Protein AF-0000000077073867 (afdb_homodimer)

InterPro domains:
  IPR015915 Kelch-type beta-propeller [G3DSA:2.120.10.80] (3-186)
  IPR015915 Kelch-type beta-propeller [SSF117281] (46-181)

Solvent-accessible surface area (backbone atoms only — not comparable to full-atom values): 19184 Å² total; per-residue (Å²): 76,42,21,18,26,27,35,35,42,63,31,63,58,96,90,38,51,29,39,42,36,38,32,6,25,28,53,74,58,74,57,82,59,86,94,43,52,77,43,70,42,97,89,55,41,25,30,18,39,42,58,38,33,35,32,67,82,79,68,42,77,46,71,52,47,79,42,68,66,62,73,56,24,24,27,40,39,48,54,41,66,74,51,65,40,33,33,40,36,42,39,4,38,36,36,49,97,82,60,49,74,42,51,30,57,54,39,35,42,34,41,43,60,98,55,37,39,35,33,41,68,59,76,80,59,87,92,56,76,64,63,76,72,34,21,26,37,46,24,54,38,65,46,69,45,96,84,72,44,51,28,41,37,39,37,35,2,25,34,90,84,66,45,46,29,34,45,26,38,37,31,34,66,84,76,71,46,52,43,80,73,47,64,45,56,53,119,79,43,24,17,27,27,35,37,41,63,30,63,55,97,89,38,50,30,38,42,35,37,32,6,25,26,53,74,59,74,57,82,59,85,92,42,52,77,43,68,43,96,90,54,42,24,30,18,39,42,59,38,34,34,33,66,81,79,68,43,75,44,71,52,47,78,42,68,65,63,73,56,23,24,28,38,39,48,57,42,65,75,51,65,41,34,33,40,35,41,38,4,38,36,36,49,96,83,62,48,72,41,50,28,57,54,38,34,42,34,44,44,60,96,55,36,40,36,32,40,70,59,78,80,58,87,91,56,78,64,60,74,72,33,20,26,37,47,25,53,40,65,45,69,46,97,84,72,46,50,28,43,38,38,36,34,2,25,35,88,82,65,44,47,29,34,46,26,38,36,31,35,68,83,77,70,46,52,44,78,75,47,65,43,53,53,116

Structure (mmCIF, N/CA/C/O backbone):
data_AF-0000000077073867-model_v1
#
loop_
_entity.id
_entity.type
_entity.pdbx_description
1 polymer 'Uncharacterized protein'
#
loop_
_atom_site.group_PDB
_atom_site.id
_atom_site.type_symbol
_atom_site.label_atom_id
_atom_site.label_alt_id
_atom_site.label_comp_id
_atom_site.label_asym_id
_atom_site.label_entity_id
_atom_site.label_seq_id
_atom_site.pdbx_PDB_ins_code
_atom_site.Cartn_x
_atom_site.Cartn_y
_atom_site.Cartn_z
_atom_site.occupancy
_atom_site.B_iso_or_equiv
_atom_site.auth_seq_id
_atom_site.auth_comp_id
_atom_site.auth_asym_id
_atom_site.auth_atom_id
_atom_site.pdbx_PDB_model_num
ATOM 1 N N . MET A 1 1 ? 4.633 14.477 11.258 1 56.94 1 MET A N 1
ATOM 2 C CA . MET A 1 1 ? 4.867 13.375 12.188 1 56.94 1 MET A CA 1
ATOM 3 C C . MET A 1 1 ? 5.418 12.156 11.461 1 56.94 1 MET A C 1
ATOM 5 O O . MET A 1 1 ? 5.133 11.953 10.273 1 56.94 1 MET A O 1
ATOM 9 N N . MET A 1 2 ? 6.191 11.32 12.234 1 60.5 2 MET A N 1
ATOM 10 C CA . MET A 1 2 ? 6.719 10.016 11.844 1 60.5 2 MET A CA 1
ATOM 11 C C . MET A 1 2 ? 5.59 9.008 11.656 1 60.5 2 MET A C 1
ATOM 13 O O . MET A 1 2 ? 4.688 8.914 12.492 1 60.5 2 MET A O 1
ATOM 17 N N . ARG A 1 3 ? 5.672 8.398 10.602 1 83.56 3 ARG A N 1
ATOM 18 C CA . ARG A 1 3 ? 4.469 7.586 10.438 1 83.56 3 ARG A CA 1
ATOM 19 C C . ARG A 1 3 ? 4.809 6.219 9.859 1 83.56 3 ARG A C 1
ATOM 21 O O . ARG A 1 3 ? 5.613 6.113 8.938 1 83.56 3 ARG A O 1
ATOM 28 N N . GLY A 1 4 ? 4.379 5.25 10.562 1 92.88 4 GLY A N 1
ATOM 29 C CA . GLY A 1 4 ? 4.242 3.904 10.031 1 92.88 4 GLY A CA 1
ATOM 30 C C . GLY A 1 4 ? 2.805 3.535 9.703 1 92.88 4 GLY A C 1
ATOM 31 O O . GLY A 1 4 ? 1.874 4.016 10.352 1 92.88 4 GLY A O 1
ATOM 32 N N . ALA A 1 5 ? 2.664 2.805 8.625 1 96.19 5 ALA A N 1
ATOM 33 C CA . ALA A 1 5 ? 1.383 2.213 8.25 1 96.19 5 ALA A CA 1
ATOM 34 C C . ALA A 1 5 ? 0.355 3.293 7.922 1 96.19 5 ALA A C 1
ATOM 36 O O . ALA A 1 5 ? -0.837 3.127 8.188 1 96.19 5 ALA A O 1
ATOM 37 N N . GLY A 1 6 ? 0.769 4.484 7.527 1 96.12 6 GLY A N 1
ATOM 38 C CA . GLY A 1 6 ? -0.091 5.504 6.945 1 96.12 6 GLY A CA 1
ATOM 39 C C . GLY A 1 6 ? -0.21 5.398 5.438 1 96.12 6 GLY A C 1
ATOM 40 O O . GLY A 1 6 ? 0.088 4.352 4.859 1 96.12 6 GLY A O 1
ATOM 41 N N . GLY A 1 7 ? -0.776 6.402 4.816 1 96.25 7 GLY A N 1
ATO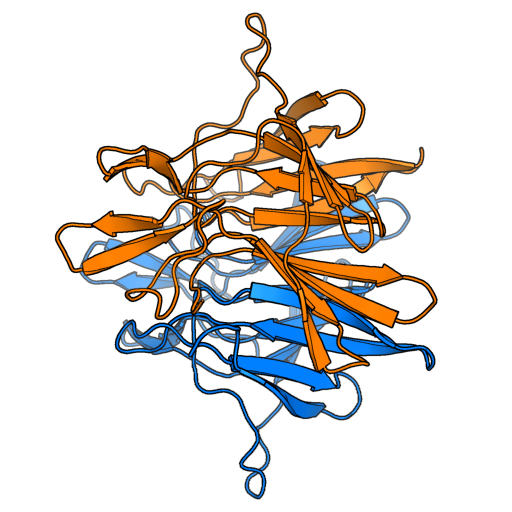M 42 C CA . GLY A 1 7 ? -0.928 6.418 3.371 1 96.25 7 GLY A CA 1
ATOM 43 C C . GLY A 1 7 ? -0.237 7.598 2.711 1 96.25 7 GLY A C 1
ATOM 44 O O . GLY A 1 7 ? 0.021 8.617 3.357 1 96.25 7 GLY A O 1
ATOM 45 N N . MET A 1 8 ? 0.046 7.387 1.482 1 96.44 8 MET A N 1
ATOM 46 C CA . MET A 1 8 ? 0.621 8.461 0.68 1 96.44 8 MET A CA 1
ATOM 47 C C . MET A 1 8 ? 0.182 8.352 -0.776 1 96.44 8 MET A C 1
ATOM 49 O O . MET A 1 8 ? 0.164 7.254 -1.341 1 96.44 8 MET A O 1
ATOM 53 N N . ILE A 1 9 ? -0.193 9.438 -1.331 1 96.81 9 ILE A N 1
ATOM 54 C CA . ILE A 1 9 ? -0.412 9.508 -2.771 1 96.81 9 ILE A CA 1
ATOM 55 C C . ILE A 1 9 ? 0.247 10.773 -3.326 1 96.81 9 ILE A C 1
ATOM 57 O O . ILE A 1 9 ? 0.448 11.75 -2.6 1 96.81 9 ILE A O 1
ATOM 61 N N . SER A 1 10 ? 0.596 10.695 -4.535 1 95.62 10 SER A N 1
ATOM 62 C CA . SER A 1 10 ? 1.151 11.859 -5.223 1 95.62 10 SER A CA 1
ATOM 63 C C . SER A 1 10 ? 0.104 12.531 -6.105 1 95.62 10 SER A C 1
ATOM 65 O O . SER A 1 10 ? -0.666 11.852 -6.789 1 95.62 10 SER A O 1
ATOM 67 N N . ILE A 1 11 ? 0.079 13.812 -6.055 1 94.12 11 ILE A N 1
ATOM 68 C CA . ILE A 1 11 ? -0.763 14.609 -6.938 1 94.12 11 ILE A CA 1
ATOM 69 C C . ILE A 1 11 ? 0.095 15.625 -7.691 1 94.12 11 ILE A C 1
ATOM 71 O O . ILE A 1 11 ? 1.103 16.109 -7.164 1 94.12 11 ILE A O 1
ATOM 75 N N . GLU A 1 12 ? -0.322 15.875 -8.875 1 94.06 12 GLU A N 1
ATOM 76 C CA . GLU A 1 12 ? 0.404 16.859 -9.68 1 94.06 12 GLU A CA 1
ATOM 77 C C . GLU A 1 12 ? -0.443 18.094 -9.938 1 94.06 12 GLU A C 1
ATOM 79 O O . GLU A 1 12 ? -1.593 18 -10.367 1 94.06 12 GLU A O 1
ATOM 84 N N . HIS A 1 13 ? 0.094 19.234 -9.586 1 91.06 13 HIS A N 1
ATOM 85 C CA . HIS A 1 13 ? -0.52 20.531 -9.844 1 91.06 13 HIS A CA 1
ATOM 86 C C . HIS A 1 13 ? 0.451 21.469 -10.555 1 91.06 13 HIS A C 1
ATOM 88 O O . HIS A 1 13 ? 1.525 21.766 -10.023 1 91.06 13 HIS A O 1
ATOM 94 N N . ASP A 1 14 ? 0.056 22 -11.766 1 89.31 14 ASP A N 1
ATOM 95 C CA . ASP A 1 14 ? 0.86 22.906 -12.57 1 89.31 14 ASP A CA 1
ATOM 96 C C . ASP A 1 14 ? 2.273 22.359 -12.766 1 89.31 14 ASP A C 1
ATOM 98 O O . ASP A 1 14 ? 3.254 23.094 -12.578 1 89.31 14 ASP A O 1
ATOM 102 N N . GLY A 1 15 ? 2.348 21.094 -12.961 1 89.75 15 GLY A N 1
ATOM 103 C CA . GLY A 1 15 ? 3.611 20.453 -13.297 1 89.75 15 GLY A CA 1
ATOM 104 C C . GLY A 1 15 ? 4.461 20.125 -12.078 1 89.75 15 GLY A C 1
ATOM 105 O O . GLY A 1 15 ? 5.598 19.672 -12.211 1 89.75 15 GLY A O 1
ATOM 106 N N . VAL A 1 16 ? 3.893 20.422 -10.914 1 93.44 16 VAL A N 1
ATOM 107 C CA . VAL A 1 16 ? 4.637 20.188 -9.68 1 93.44 16 VAL A CA 1
ATOM 108 C C . VAL A 1 16 ? 3.99 19.031 -8.906 1 93.44 16 VAL A C 1
ATOM 110 O O . VAL A 1 16 ? 2.771 19.016 -8.719 1 93.44 16 VAL A O 1
ATOM 113 N N . HIS A 1 17 ? 4.816 18.094 -8.445 1 94.12 17 HIS A N 1
ATOM 114 C CA . HIS A 1 17 ? 4.301 16.969 -7.68 1 94.12 17 HIS A CA 1
ATOM 115 C C . HIS A 1 17 ? 4.223 17.312 -6.195 1 94.12 17 HIS A C 1
ATOM 117 O O . HIS A 1 17 ? 5.129 17.938 -5.645 1 94.12 17 HIS A O 1
ATOM 123 N N . HIS A 1 18 ? 3.121 16.953 -5.656 1 95 18 HIS A N 1
ATOM 124 C CA . HIS A 1 18 ? 2.883 17.062 -4.223 1 95 18 HIS A CA 1
ATOM 125 C C . HIS A 1 18 ? 2.553 15.695 -3.621 1 95 18 HIS A C 1
ATOM 127 O O . HIS A 1 18 ? 1.843 14.898 -4.238 1 95 18 HIS A O 1
ATOM 133 N N . LEU A 1 19 ? 3.086 15.469 -2.432 1 95.12 19 LEU A N 1
ATOM 134 C CA . LEU A 1 19 ? 2.781 14.234 -1.71 1 95.12 19 LEU A CA 1
ATOM 135 C C . LEU A 1 19 ? 1.782 14.5 -0.588 1 95.12 19 LEU A C 1
ATOM 137 O O . LEU A 1 19 ? 2.043 15.312 0.304 1 95.12 19 LEU A O 1
ATOM 141 N N . LEU A 1 20 ? 0.643 13.891 -0.708 1 96.06 20 LEU A N 1
ATOM 142 C CA . LEU A 1 20 ? -0.317 13.906 0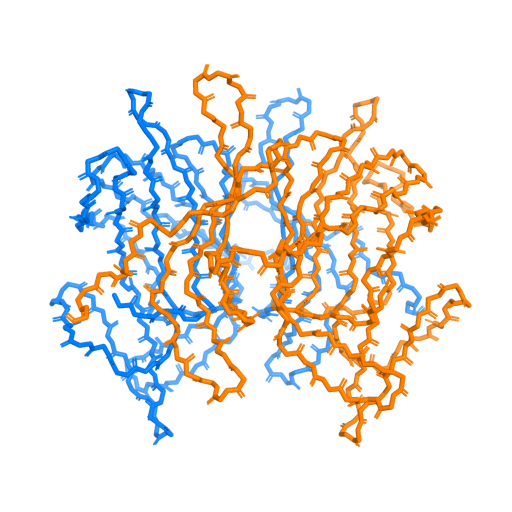.391 1 96.06 20 LEU A CA 1
ATOM 143 C C . LEU A 1 20 ? -0.113 12.703 1.305 1 96.06 20 LEU A C 1
ATOM 145 O O . LEU A 1 20 ? -0.215 11.555 0.86 1 96.06 20 LEU A O 1
ATOM 149 N N . MET A 1 21 ? 0.161 12.953 2.555 1 95.38 21 MET A N 1
ATOM 150 C CA . MET A 1 21 ? 0.354 11.906 3.557 1 95.38 21 MET A CA 1
ATOM 151 C C . MET A 1 21 ? -0.761 11.938 4.598 1 95.38 21 MET A C 1
ATOM 153 O O . MET A 1 21 ? -1.18 13.016 5.031 1 95.38 21 MET A O 1
ATOM 157 N N . ILE A 1 22 ? -1.244 10.75 4.949 1 96.44 22 ILE A N 1
ATOM 158 C CA . ILE A 1 22 ? -2.414 10.68 5.816 1 96.44 22 ILE A CA 1
ATOM 159 C C . ILE A 1 22 ? -2.205 9.602 6.879 1 96.44 22 ILE A C 1
ATOM 161 O O . ILE A 1 22 ? -1.811 8.477 6.559 1 96.44 22 ILE A O 1
ATOM 165 N N . GLY A 1 23 ? -2.506 9.938 8.102 1 95.75 23 GLY A N 1
ATOM 166 C CA . GLY A 1 23 ? -2.654 8.977 9.18 1 95.75 23 GLY A CA 1
ATOM 167 C C . GLY A 1 23 ? -1.376 8.219 9.484 1 95.75 23 GLY A C 1
ATOM 168 O O . GLY A 1 23 ? -0.286 8.648 9.102 1 95.75 23 GLY A O 1
ATOM 169 N N . GLY A 1 24 ? -1.566 7.16 10.164 1 95.69 24 GLY A N 1
ATOM 170 C CA . GLY A 1 24 ? -0.46 6.289 10.531 1 95.69 24 GLY A CA 1
ATOM 171 C C . GLY A 1 24 ? -0.28 6.148 12.031 1 95.69 24 GLY A C 1
ATOM 172 O O . GLY A 1 24 ? -1.097 6.645 12.805 1 95.69 24 GLY A O 1
ATOM 173 N N . ARG A 1 25 ? 0.718 5.398 12.297 1 93.38 25 ARG A N 1
ATOM 174 C CA . ARG A 1 25 ? 1.043 5.113 13.695 1 93.38 25 ARG A CA 1
ATOM 175 C C . ARG A 1 25 ? 2.543 5.238 13.945 1 93.38 25 ARG A C 1
ATOM 177 O O . ARG A 1 25 ? 3.332 5.273 13 1 93.38 25 ARG A O 1
ATOM 184 N N . GLY A 1 26 ? 2.807 5.301 15.242 1 89.25 26 GLY A N 1
ATOM 185 C CA . GLY A 1 26 ? 4.215 5.34 15.602 1 89.25 26 GLY A CA 1
ATOM 186 C C . GLY A 1 26 ? 4.469 5.973 16.953 1 89.25 26 GLY A C 1
ATOM 187 O O . GLY A 1 26 ? 3.666 5.816 17.875 1 89.25 26 GLY A O 1
ATOM 188 N N . SER A 1 27 ? 5.613 6.594 17.031 1 85.69 27 SER A N 1
ATOM 189 C CA . SER A 1 27 ? 6.016 7.199 18.297 1 85.69 27 SER A CA 1
ATOM 190 C C . SER A 1 27 ? 5.277 8.508 18.531 1 85.69 27 SER A C 1
ATOM 192 O O . SER A 1 27 ? 4.566 9 17.656 1 85.69 27 SER A O 1
ATOM 194 N N . LYS A 1 28 ? 5.453 9.008 19.703 1 85.19 28 LYS A N 1
ATOM 195 C CA . LYS A 1 28 ? 4.844 10.281 20.062 1 85.19 28 LYS A CA 1
ATOM 196 C C . LYS A 1 28 ? 5.234 11.383 19.078 1 85.19 28 LYS A C 1
ATOM 198 O O . LYS A 1 28 ? 6.418 11.578 18.797 1 85.19 28 LYS A O 1
ATOM 203 N N . PRO A 1 29 ? 4.191 12.039 18.594 1 84.12 29 PRO A N 1
ATOM 204 C CA . PRO A 1 29 ? 4.531 13.148 17.688 1 84.12 29 PRO A CA 1
ATOM 205 C C . PRO A 1 29 ? 5.223 14.305 18.422 1 84.12 29 PRO A C 1
ATOM 207 O O . PRO A 1 29 ? 4.848 14.648 19.547 1 84.12 29 PRO A O 1
ATOM 210 N N . ALA A 1 30 ? 6.207 14.836 17.75 1 79.62 30 ALA A N 1
ATOM 211 C CA . ALA A 1 30 ? 6.898 15.984 18.328 1 79.62 30 ALA A CA 1
ATOM 212 C C . ALA A 1 30 ? 5.965 17.188 18.438 1 79.62 30 ALA A C 1
ATOM 214 O O . ALA A 1 30 ? 6.074 17.984 19.375 1 79.62 30 ALA A O 1
ATOM 215 N N . VAL A 1 31 ? 5.133 17.359 17.5 1 83.94 31 VAL A N 1
ATOM 216 C CA . VAL A 1 31 ? 4.152 18.453 17.453 1 83.94 31 VAL A CA 1
ATOM 217 C C . VAL A 1 31 ? 2.76 17.875 17.203 1 83.94 31 VAL A C 1
ATOM 219 O O . VAL A 1 31 ? 2.592 16.984 16.375 1 83.94 31 VAL A O 1
ATOM 222 N N . GLN A 1 32 ? 1.852 18.312 17.969 1 88.62 32 GLN A N 1
ATOM 223 C CA . GLN A 1 32 ? 0.451 17.953 17.766 1 88.62 32 GLN A CA 1
ATOM 224 C C . GLN A 1 32 ? -0.355 19.156 17.266 1 88.62 32 GLN A C 1
ATOM 226 O O . GLN A 1 32 ? -0.494 20.141 17.969 1 88.62 32 GLN A O 1
ATOM 231 N N . LEU A 1 33 ? -0.823 19.031 16.078 1 88.31 33 LEU A N 1
ATOM 232 C CA . LEU A 1 33 ? -1.612 20.109 15.508 1 88.31 33 LEU A CA 1
ATOM 233 C C . LEU A 1 33 ? -3.055 20.062 15.992 1 88.31 33 LEU A C 1
ATOM 235 O O . LEU A 1 33 ? -3.633 18.969 16.109 1 88.31 33 LEU A O 1
ATOM 239 N N . PRO A 1 34 ? -3.652 21.125 16.25 1 87.94 34 PRO A N 1
ATOM 240 C CA . PRO A 1 34 ? -4.949 21.172 16.938 1 87.94 34 PRO A CA 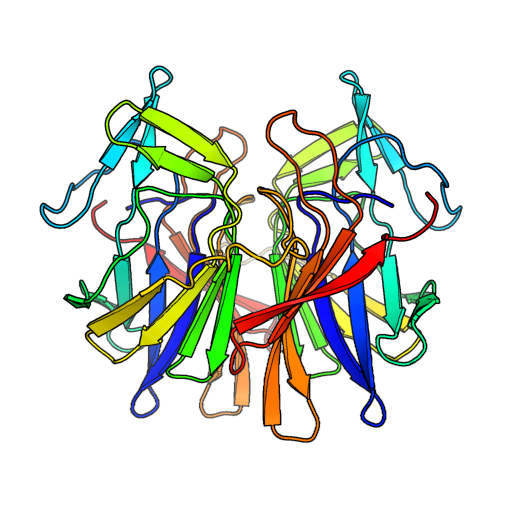1
ATOM 241 C C . PRO A 1 34 ? -6.082 20.609 16.062 1 87.94 34 PRO A C 1
ATOM 243 O O . PRO A 1 34 ? -7.082 20.109 16.594 1 87.94 34 PRO A O 1
ATOM 246 N N . HIS A 1 35 ? -5.98 20.641 14.844 1 88.62 35 HIS A N 1
ATOM 247 C CA . HIS A 1 35 ? -7.098 20.234 14 1 88.62 35 HIS A CA 1
ATOM 248 C C . HIS A 1 35 ? -7.062 18.734 13.727 1 88.62 35 HIS A C 1
ATOM 250 O O . HIS A 1 35 ? -7.969 18.188 13.094 1 88.62 35 HIS A O 1
ATOM 256 N N . TYR A 1 36 ? -6.043 18.031 14.258 1 93.44 36 TYR A N 1
ATOM 257 C CA . TYR A 1 36 ? -5.93 16.594 14.102 1 93.44 36 TYR A CA 1
ATOM 258 C C . TYR A 1 36 ? -6.004 15.898 15.461 1 93.44 36 TYR A C 1
ATOM 260 O O . TYR A 1 36 ? -5.871 16.531 16.5 1 93.44 36 TYR A O 1
ATOM 268 N N . LYS A 1 37 ? -6.301 14.672 15.383 1 95.12 37 LYS A N 1
ATOM 269 C CA . LYS A 1 37 ? -6.352 13.875 16.609 1 95.12 37 LYS A CA 1
ATOM 270 C C . LYS A 1 37 ? -5.129 12.969 16.719 1 95.12 37 LYS A C 1
ATOM 272 O O . LYS A 1 37 ? -4.68 12.391 15.719 1 95.12 37 LYS A O 1
ATOM 277 N N . TYR A 1 38 ? -4.637 12.867 17.906 1 94.44 38 TYR A N 1
ATOM 278 C CA . TYR A 1 38 ? -3.535 11.984 18.281 1 94.44 38 TYR A CA 1
ATOM 279 C C . TYR A 1 38 ? -3.912 11.117 19.469 1 94.44 38 TYR A C 1
ATOM 281 O O . TYR A 1 38 ? -4.16 11.633 20.562 1 94.44 38 TYR A O 1
ATOM 289 N N . ILE A 1 39 ? -3.934 9.82 19.219 1 95.81 39 ILE A N 1
ATOM 290 C CA . ILE A 1 39 ? -4.34 8.906 20.281 1 95.81 39 ILE A CA 1
ATOM 291 C C . ILE A 1 39 ? -3.139 8.078 20.75 1 95.81 39 ILE A C 1
ATOM 293 O O . ILE A 1 39 ? -2.477 7.434 19.922 1 95.81 39 ILE A O 1
ATOM 297 N N . GLU A 1 40 ? -2.9 8.117 22.031 1 93.88 40 GLU A N 1
ATOM 298 C CA . GLU A 1 40 ? -1.833 7.316 22.625 1 93.88 40 GLU A CA 1
ATOM 299 C C . GLU A 1 40 ? -2.365 5.984 23.141 1 93.88 40 GLU A C 1
ATOM 301 O O . GLU A 1 40 ? -3.393 5.945 23.828 1 93.88 40 GLU A O 1
ATOM 306 N N . PHE A 1 41 ? -1.614 4.922 22.828 1 93.06 41 PHE A N 1
ATOM 307 C CA . PHE A 1 41 ? -1.957 3.607 23.359 1 93.06 41 PHE A CA 1
ATOM 308 C C . PHE A 1 41 ? -1.178 3.316 24.625 1 93.06 41 PHE A C 1
ATOM 310 O O . PHE A 1 41 ? -0.157 3.953 24.906 1 93.06 41 PHE A O 1
ATOM 317 N N . PRO A 1 42 ? -1.637 2.408 25.422 1 87 42 PRO A N 1
ATOM 318 C CA . PRO A 1 42 ? -0.965 2.102 26.688 1 87 42 PRO A CA 1
ATOM 319 C C . PRO A 1 42 ? 0.496 1.7 26.5 1 87 42 PRO A C 1
ATOM 321 O O . PRO A 1 42 ? 1.336 1.986 27.359 1 87 4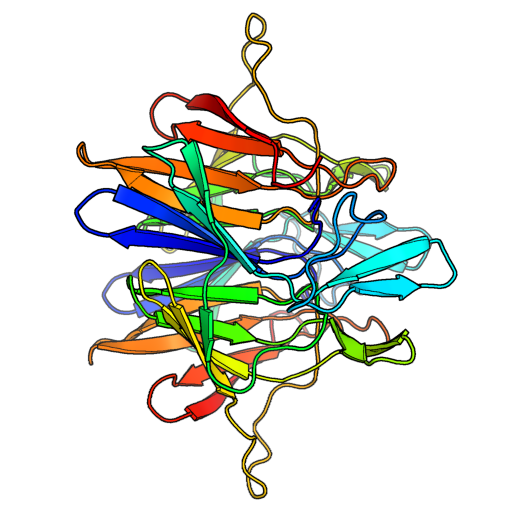2 PRO A O 1
ATOM 324 N N . HIS A 1 43 ? 0.892 1.091 25.422 1 82.5 43 HIS A N 1
ATOM 325 C CA . HIS A 1 43 ? 2.266 0.648 25.219 1 82.5 43 HIS A CA 1
ATOM 326 C C . HIS A 1 43 ? 3.111 1.749 24.594 1 82.5 43 HIS A C 1
ATOM 328 O O . HIS A 1 43 ? 4.281 1.531 24.266 1 82.5 43 HIS A O 1
ATOM 334 N N . GLY A 1 44 ? 2.506 2.951 24.406 1 84.44 44 GLY A N 1
ATOM 335 C CA . GLY A 1 44 ? 3.268 4.117 23.984 1 84.44 44 GLY A CA 1
ATOM 336 C C . GLY A 1 44 ? 3.166 4.398 22.5 1 84.44 44 GLY A C 1
ATOM 337 O O . GLY A 1 44 ? 3.693 5.402 22.016 1 84.44 44 GLY A O 1
ATOM 338 N N . ASP A 1 45 ? 2.51 3.562 21.844 1 87.81 45 ASP A N 1
ATOM 339 C CA . ASP A 1 45 ? 2.295 3.822 20.422 1 87.81 45 ASP A CA 1
ATOM 340 C C . ASP A 1 45 ? 1.198 4.863 20.219 1 87.81 45 ASP A C 1
ATOM 342 O O . ASP A 1 45 ? 0.329 5.039 21.062 1 87.81 45 ASP A O 1
ATOM 346 N N . TRP A 1 46 ? 1.299 5.57 19.156 1 92.31 46 TRP A N 1
ATOM 347 C CA . TRP A 1 46 ? 0.325 6.609 18.828 1 92.31 46 TRP A CA 1
ATOM 348 C C . TRP A 1 46 ? -0.302 6.367 17.469 1 92.31 46 TRP A C 1
ATOM 350 O O . TRP A 1 46 ? 0.291 5.699 16.609 1 92.31 46 TRP A O 1
ATOM 360 N N . ARG A 1 47 ? -1.462 6.879 17.25 1 95.44 47 ARG A N 1
ATOM 361 C CA . ARG A 1 47 ? -2.15 6.895 15.969 1 95.44 47 ARG A CA 1
ATOM 362 C C . ARG A 1 47 ? -2.781 8.258 15.703 1 95.44 47 ARG A C 1
ATOM 364 O O . ARG A 1 47 ? -3.273 8.906 16.625 1 95.44 47 ARG A O 1
ATOM 371 N N . THR A 1 48 ? -2.836 8.656 14.469 1 95.94 48 THR A N 1
ATOM 372 C CA . THR A 1 48 ? -3.336 9.984 14.148 1 95.94 48 THR A CA 1
ATOM 373 C C . THR A 1 48 ? -4.141 9.969 12.852 1 95.94 48 THR A C 1
ATOM 375 O O . THR A 1 48 ? -4.105 8.984 12.109 1 95.94 48 THR A O 1
ATOM 378 N N . ASN A 1 49 ? -4.918 11 12.641 1 96.81 49 ASN A N 1
ATOM 379 C CA . ASN A 1 49 ? -5.547 11.258 11.352 1 96.81 49 ASN A CA 1
ATOM 380 C C . ASN A 1 49 ? -4.953 12.484 10.672 1 96.81 49 ASN A C 1
ATOM 382 O O . ASN A 1 49 ? -5.609 13.125 9.844 1 96.81 49 ASN A O 1
ATOM 386 N N . GLU A 1 50 ? -3.75 12.82 11.023 1 94.88 50 GLU A N 1
ATOM 387 C CA . GLU A 1 50 ? -3.084 14.008 10.492 1 94.88 50 GLU A CA 1
ATOM 388 C C . GLU A 1 50 ? -2.887 13.898 8.984 1 94.88 50 GLU A C 1
ATOM 390 O O . GLU A 1 50 ? -2.535 12.836 8.477 1 94.88 50 GLU A O 1
ATOM 395 N N . HIS A 1 51 ? -3.096 15.07 8.312 1 95.25 51 HIS A N 1
ATOM 396 C CA . HIS A 1 51 ? -2.793 15.242 6.895 1 95.25 51 HIS A CA 1
ATOM 397 C C . HIS A 1 51 ? -1.646 16.234 6.691 1 95.25 51 HIS A C 1
ATOM 399 O O . HIS A 1 51 ? -1.564 17.25 7.387 1 95.25 51 HIS A O 1
ATOM 405 N N . SER A 1 52 ? -0.852 15.883 5.766 1 93.19 52 SER A N 1
ATOM 406 C CA . SER A 1 52 ? 0.199 16.812 5.367 1 93.19 52 SER A CA 1
ATOM 407 C C . SER A 1 52 ? 0.458 16.734 3.865 1 93.19 52 SER A C 1
ATOM 409 O O . SER A 1 52 ? 0.337 15.672 3.258 1 93.19 52 SER A O 1
ATOM 411 N N . ILE A 1 53 ? 0.741 17.828 3.309 1 94.5 53 ILE A N 1
ATOM 412 C CA . ILE A 1 53 ? 1.132 17.891 1.904 1 94.5 53 ILE A CA 1
ATOM 413 C C . ILE A 1 53 ? 2.582 18.359 1.793 1 94.5 53 ILE A C 1
ATOM 415 O O . ILE A 1 53 ? 2.979 19.328 2.439 1 94.5 53 ILE A O 1
ATOM 419 N N . TYR A 1 54 ? 3.316 17.672 1.015 1 93.38 54 TYR A N 1
ATOM 420 C CA . TYR A 1 54 ? 4.699 18.047 0.745 1 93.38 54 TYR A CA 1
ATOM 421 C C . TYR A 1 54 ? 4.887 18.422 -0.718 1 93.38 54 TYR A C 1
ATOM 423 O O . TYR A 1 54 ? 4.602 17.641 -1.616 1 93.38 54 TYR A O 1
ATOM 431 N N . ASN A 1 55 ? 5.359 19.656 -0.919 1 94.44 55 ASN A N 1
ATOM 432 C CA . ASN A 1 55 ? 5.719 20.125 -2.252 1 94.44 55 ASN A CA 1
ATOM 433 C C . ASN A 1 55 ? 7.145 19.719 -2.623 1 94.44 55 ASN A C 1
ATOM 435 O O . ASN A 1 55 ? 8.109 20.234 -2.053 1 94.44 55 ASN A O 1
ATOM 439 N N . ILE A 1 56 ? 7.266 18.875 -3.59 1 91.56 56 ILE A N 1
ATOM 440 C CA . ILE A 1 56 ? 8.57 18.297 -3.908 1 91.56 56 ILE A CA 1
ATOM 441 C C . ILE A 1 56 ? 9.484 19.375 -4.473 1 91.56 56 ILE A C 1
ATOM 443 O O . ILE A 1 56 ? 10.695 19.359 -4.238 1 91.56 56 ILE A O 1
ATOM 447 N N . LEU A 1 57 ? 8.945 20.297 -5.16 1 91.31 57 LEU A N 1
ATOM 448 C CA . LEU A 1 57 ? 9.742 21.344 -5.789 1 91.31 57 LEU A CA 1
ATOM 449 C C . LEU A 1 57 ? 10.219 22.359 -4.758 1 91.31 57 LEU A C 1
ATOM 451 O O . LEU A 1 57 ? 11.414 22.609 -4.637 1 91.31 57 LEU A O 1
ATOM 455 N N . SER A 1 58 ? 9.281 22.891 -3.961 1 92.94 58 SER A N 1
ATOM 456 C CA . SER A 1 58 ? 9.641 23.922 -2.99 1 92.94 58 SER A CA 1
ATOM 457 C C . SER A 1 58 ? 10.203 23.312 -1.712 1 92.94 58 SER A C 1
ATOM 459 O O . SER A 1 58 ? 10.781 24.016 -0.881 1 92.94 58 SER A O 1
ATOM 461 N N . ARG A 1 59 ? 10.039 22.094 -1.58 1 91.62 59 ARG A N 1
ATOM 462 C CA . ARG A 1 59 ? 10.5 21.359 -0.407 1 91.62 59 ARG A CA 1
ATOM 463 C C . ARG A 1 59 ? 9.867 21.906 0.867 1 91.62 59 ARG A C 1
ATOM 465 O O . ARG A 1 59 ? 10.547 22.094 1.873 1 91.62 59 ARG A O 1
ATOM 472 N N . LYS A 1 60 ? 8.602 22.141 0.782 1 91.75 60 LYS A N 1
ATOM 473 C CA . LYS A 1 60 ? 7.871 22.688 1.923 1 91.75 60 LYS A CA 1
ATOM 474 C C . LYS A 1 60 ? 6.664 21.812 2.266 1 91.75 60 LYS A C 1
ATOM 476 O O . LYS A 1 60 ? 6.012 21.281 1.373 1 91.75 60 LYS A O 1
ATOM 481 N N . TRP A 1 61 ? 6.418 21.812 3.529 1 91.94 61 TRP A N 1
ATOM 482 C CA . TRP A 1 61 ? 5.227 21.156 4.047 1 91.94 61 TRP A CA 1
ATOM 483 C C . TRP A 1 61 ? 4.086 22.141 4.23 1 91.94 61 TRP A C 1
ATOM 485 O O . TRP A 1 61 ? 4.312 23.312 4.539 1 91.94 61 TRP A O 1
ATOM 495 N N . SER A 1 62 ? 2.904 21.656 4.031 1 92 62 SER A N 1
ATOM 496 C CA . SER A 1 62 ? 1.71 22.422 4.352 1 92 62 SER A CA 1
ATOM 497 C C . SER A 1 62 ? 0.6 21.531 4.895 1 92 62 SER A C 1
ATOM 499 O O . SER A 1 62 ? 0.614 20.328 4.684 1 92 62 SER A O 1
ATOM 501 N N . ASP A 1 63 ? -0.329 22.156 5.617 1 92.81 63 ASP A N 1
ATOM 502 C CA . ASP A 1 63 ? -1.521 21.484 6.121 1 92.81 63 ASP A CA 1
ATOM 503 C 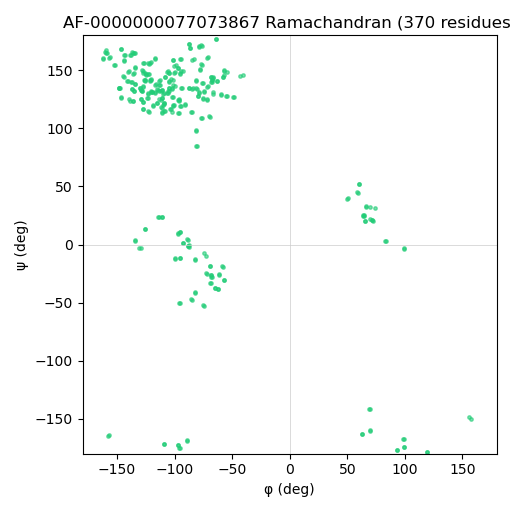C . ASP A 1 63 ? -2.74 21.812 5.266 1 92.81 63 ASP A C 1
ATOM 505 O O . ASP A 1 63 ? -3.135 22.969 5.152 1 92.81 63 ASP A O 1
ATOM 509 N N . PRO A 1 64 ? -3.275 20.812 4.73 1 95.81 64 PRO A N 1
ATOM 510 C CA . PRO A 1 64 ? -4.465 21.094 3.926 1 95.81 64 PRO A CA 1
ATOM 511 C C . PRO A 1 64 ? -5.703 21.359 4.777 1 95.81 64 PRO A C 1
ATOM 513 O O . PRO A 1 64 ? -5.789 20.891 5.914 1 95.81 64 PRO A O 1
ATOM 516 N N . SER A 1 65 ? -6.625 22.125 4.164 1 97.12 65 SER A N 1
ATOM 517 C CA . SER A 1 65 ? -7.973 22.156 4.727 1 97.12 65 SER A C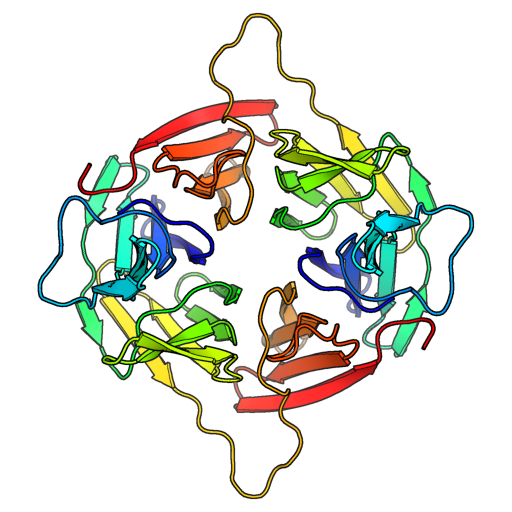A 1
ATOM 518 C C . SER A 1 65 ? -8.703 20.844 4.504 1 97.12 65 SER A C 1
ATOM 520 O O . SER A 1 65 ? -8.602 20.25 3.43 1 97.12 65 SER A O 1
ATOM 522 N N . ILE A 1 66 ? -9.383 20.359 5.527 1 97.44 66 ILE A N 1
ATOM 523 C CA . ILE A 1 66 ? -10.125 19.094 5.445 1 97.44 66 ILE A CA 1
ATOM 524 C C . ILE A 1 66 ? -11.625 19.391 5.465 1 97.44 66 ILE A C 1
ATOM 526 O O . ILE A 1 66 ? -12.125 20.016 6.395 1 97.44 66 ILE A O 1
ATOM 530 N N . ILE A 1 67 ? -12.289 19 4.449 1 98.06 67 ILE A N 1
ATOM 531 C CA . ILE A 1 67 ? -13.734 19.188 4.355 1 98.06 67 ILE A CA 1
ATOM 532 C C . ILE A 1 67 ? -14.438 17.828 4.305 1 98.06 67 ILE A C 1
ATOM 534 O O . ILE A 1 67 ? -13.992 16.922 3.598 1 98.06 67 ILE A O 1
ATOM 538 N N . GLY A 1 68 ? -15.57 17.719 5.047 1 97.19 68 GLY A N 1
ATOM 539 C CA . GLY A 1 68 ? -16.312 16.469 5.086 1 97.19 68 GLY A CA 1
ATOM 540 C C . GLY A 1 68 ? -15.914 15.562 6.234 1 97.19 68 GLY A C 1
ATOM 541 O O . GLY A 1 68 ? -15.102 15.953 7.082 1 97.19 68 GLY A O 1
ATOM 542 N N . GLN A 1 69 ? -16.484 14.406 6.285 1 94.88 69 GLN A N 1
ATOM 543 C CA . GLN A 1 69 ? -16.203 13.422 7.324 1 94.88 69 GLN A CA 1
ATOM 544 C C . GLN A 1 69 ? -14.922 12.648 7.008 1 94.88 69 GLN A C 1
ATOM 546 O O . GLN A 1 69 ? -14.961 11.648 6.281 1 94.88 69 GLN A O 1
ATOM 551 N N . CYS A 1 70 ? -13.844 13.07 7.602 1 95.81 70 CYS A N 1
ATOM 552 C CA . CYS A 1 70 ? -12.594 12.359 7.352 1 95.81 70 CYS A CA 1
ATOM 553 C C . CYS A 1 70 ? -12.422 11.195 8.312 1 95.81 70 CYS A C 1
ATOM 555 O O . CYS A 1 70 ? -13.219 11.031 9.242 1 95.81 70 CYS A O 1
ATOM 557 N N . ILE A 1 71 ? -11.438 10.398 8.109 1 97 71 ILE A N 1
ATOM 558 C CA . ILE A 1 71 ? -11.18 9.227 8.938 1 97 71 ILE A CA 1
ATOM 559 C C . ILE A 1 71 ? -10.797 9.664 10.344 1 97 71 ILE A C 1
ATOM 561 O O . ILE A 1 71 ? -10.203 10.727 10.531 1 97 71 ILE A O 1
ATOM 565 N N . PRO A 1 72 ? -11.203 8.938 11.383 1 97.81 72 PRO A N 1
ATOM 566 C CA . PRO A 1 72 ? -10.523 9.086 12.672 1 97.81 72 PRO A CA 1
ATOM 567 C C . PRO A 1 72 ? -9.055 8.656 12.625 1 97.81 72 PRO A C 1
ATOM 569 O O . PRO A 1 72 ? -8.562 8.273 11.562 1 97.81 72 PRO A O 1
ATOM 572 N N . PRO A 1 73 ? -8.336 8.812 13.75 1 97.38 73 PRO A N 1
ATOM 573 C CA . PRO A 1 73 ? -6.984 8.242 13.727 1 97.38 73 PRO A CA 1
ATOM 574 C C . PRO A 1 73 ? -6.961 6.805 13.227 1 97.38 73 PRO A C 1
ATOM 576 O O . PRO A 1 73 ? -7.719 5.961 13.711 1 97.38 73 PRO A O 1
ATOM 579 N N . ALA A 1 74 ? -6.105 6.539 12.203 1 97.94 74 ALA A N 1
ATOM 580 C CA . ALA A 1 74 ? -6.18 5.25 11.523 1 97.94 74 ALA A CA 1
ATOM 581 C C . ALA A 1 74 ? -4.82 4.855 10.945 1 97.94 74 ALA A C 1
ATOM 583 O O . ALA A 1 74 ? -3.951 5.711 10.75 1 97.94 74 ALA A O 1
ATOM 584 N N . SER A 1 75 ? -4.625 3.568 10.781 1 97.19 75 SER A N 1
ATOM 585 C CA . SER A 1 75 ? -3.455 2.98 10.133 1 97.19 75 SER A CA 1
ATOM 586 C C . SER A 1 75 ? -3.824 1.709 9.383 1 97.19 75 SER A C 1
ATOM 588 O O . SER A 1 75 ? -4.957 1.233 9.469 1 97.19 75 SER A O 1
ATOM 590 N N . ASP A 1 76 ? -2.9 1.207 8.555 1 97.19 76 ASP A N 1
ATOM 591 C CA . ASP A 1 76 ? -2.994 -0.094 7.902 1 97.19 76 ASP A CA 1
ATOM 592 C C . ASP A 1 76 ? -4.16 -0.128 6.914 1 97.19 76 ASP A C 1
ATOM 594 O O . ASP A 1 76 ? -4.734 -1.188 6.66 1 97.19 76 ASP A O 1
ATOM 598 N N . PHE A 1 77 ? -4.598 1.082 6.492 1 98.19 77 PHE A N 1
ATOM 599 C CA . PHE A 1 77 ? -5.531 1.189 5.383 1 98.19 77 PHE A CA 1
ATOM 600 C C . PHE A 1 77 ? -4.789 1.229 4.051 1 98.19 77 PHE A C 1
ATOM 602 O O . PHE A 1 77 ? -3.561 1.311 4.023 1 98.19 77 PHE A O 1
ATOM 609 N N . ILE A 1 78 ? -5.543 1.097 2.955 1 98.12 78 ILE A N 1
ATOM 610 C CA . ILE A 1 78 ? -4.965 1.407 1.652 1 98.12 78 ILE A CA 1
ATOM 611 C C . ILE A 1 78 ? -5.562 2.709 1.121 1 98.12 78 ILE A C 1
ATOM 613 O O . ILE A 1 78 ? -6.715 3.033 1.406 1 98.12 78 ILE A O 1
ATOM 617 N N . ILE A 1 79 ? -4.816 3.443 0.49 1 98.5 79 ILE A N 1
ATOM 618 C CA . ILE A 1 79 ? -5.254 4.605 -0.278 1 98.5 79 ILE A CA 1
ATOM 619 C C . ILE A 1 79 ? -4.676 4.535 -1.69 1 98.5 79 ILE A C 1
ATOM 621 O O . ILE A 1 79 ? -3.471 4.344 -1.866 1 98.5 79 ILE A O 1
ATOM 625 N N . GLU A 1 80 ? -5.527 4.602 -2.639 1 98.19 80 GLU A N 1
ATOM 626 C CA . GLU A 1 80 ? -5.125 4.473 -4.035 1 98.19 80 GLU A CA 1
ATOM 627 C C . GLU A 1 80 ? -5.559 5.691 -4.848 1 98.19 80 GLU A C 1
ATOM 629 O O . GLU A 1 80 ? -6.711 6.125 -4.762 1 98.19 80 GLU A O 1
ATOM 634 N N . LYS A 1 81 ? -4.633 6.191 -5.535 1 97.31 81 LYS A N 1
ATOM 635 C CA . LYS A 1 81 ? -4.906 7.309 -6.438 1 97.31 81 LYS A CA 1
ATOM 636 C C . LYS A 1 81 ? -5.711 6.852 -7.652 1 97.31 81 LYS A C 1
ATOM 638 O O . LYS A 1 81 ? -5.305 5.922 -8.359 1 97.31 81 LYS A O 1
ATOM 643 N N . VAL A 1 82 ? -6.828 7.488 -7.863 1 97 82 VAL A N 1
ATOM 644 C CA . VAL A 1 82 ? -7.629 7.223 -9.055 1 97 82 VAL A CA 1
ATOM 645 C C . VAL A 1 82 ? -7.117 8.062 -10.219 1 97 82 VAL A C 1
ATOM 647 O O . VAL A 1 82 ? -6.949 7.562 -11.328 1 97 82 VAL A O 1
ATOM 650 N N . ASN A 1 83 ? -6.934 9.289 -9.938 1 93.88 83 ASN A N 1
ATOM 651 C CA . ASN A 1 83 ? -6.328 10.281 -10.82 1 93.88 83 ASN A CA 1
ATOM 652 C C . ASN A 1 83 ? -5.758 11.461 -10.031 1 93.88 83 ASN A C 1
ATOM 654 O O . ASN A 1 83 ? -5.559 11.359 -8.82 1 93.88 83 ASN A O 1
ATOM 658 N N . ASN A 1 84 ? -5.465 12.555 -10.641 1 92.75 84 ASN A N 1
ATOM 659 C CA . ASN A 1 84 ? -4.719 13.633 -9.992 1 92.75 84 ASN A CA 1
ATOM 660 C C . ASN A 1 84 ? -5.586 14.391 -9 1 92.75 84 ASN A C 1
ATOM 662 O O . ASN A 1 84 ? -5.086 15.219 -8.234 1 92.75 84 ASN A O 1
ATOM 666 N N . THR A 1 85 ? -6.855 14.148 -8.93 1 95 85 THR A N 1
ATOM 667 C CA . THR A 1 85 ? -7.707 14.922 -8.023 1 95 85 THR A CA 1
ATOM 668 C C . THR A 1 85 ? -8.578 13.992 -7.184 1 95 85 THR A C 1
ATOM 670 O O . THR A 1 85 ? -9.445 14.453 -6.441 1 95 85 THR A O 1
ATOM 673 N N . ARG A 1 86 ? -8.461 12.734 -7.461 1 97.38 86 ARG A N 1
ATOM 674 C CA . ARG A 1 86 ? -9.352 11.805 -6.77 1 97.38 86 ARG A CA 1
ATOM 675 C C . ARG A 1 86 ? -8.586 10.594 -6.25 1 97.38 86 ARG A C 1
ATOM 677 O O . ARG A 1 86 ? -7.707 10.062 -6.941 1 97.38 86 ARG A O 1
ATOM 684 N N . ALA A 1 87 ? -8.898 10.148 -5.004 1 98.44 87 ALA A N 1
ATOM 685 C CA . ALA A 1 87 ? -8.375 8.93 -4.398 1 98.44 87 ALA A CA 1
ATOM 686 C C . ALA A 1 87 ? -9.469 8.18 -3.645 1 98.44 87 ALA A C 1
ATOM 688 O O . ALA A 1 87 ? -10.562 8.703 -3.441 1 98.44 87 ALA A O 1
ATOM 689 N N . VAL A 1 88 ? -9.203 6.938 -3.359 1 98.81 88 VAL A N 1
ATOM 690 C CA . VAL A 1 88 ? -10.109 6.109 -2.57 1 98.81 88 VAL A CA 1
ATOM 691 C C . VAL A 1 88 ? -9.344 5.449 -1.429 1 98.81 88 VAL A C 1
ATOM 693 O O . VAL A 1 88 ? -8.203 5 -1.613 1 98.81 88 VAL A O 1
ATOM 696 N N . LEU A 1 89 ? -9.875 5.488 -0.243 1 98.81 89 LEU A N 1
ATOM 697 C CA . LEU A 1 89 ? -9.305 4.883 0.953 1 98.81 89 LEU A CA 1
ATOM 698 C C . LEU A 1 89 ? -10.219 3.801 1.508 1 98.81 89 LEU A C 1
ATOM 700 O O . LEU A 1 89 ? -11.43 4.016 1.645 1 98.81 89 LEU A O 1
ATOM 704 N N . PHE A 1 90 ? -9.664 2.639 1.796 1 98.88 90 PHE A N 1
ATOM 705 C CA . PHE A 1 90 ? -10.492 1.547 2.291 1 98.88 90 PHE A CA 1
ATOM 706 C C . PHE A 1 90 ? -9.797 0.821 3.439 1 98.88 90 PHE A C 1
ATOM 708 O O . PHE A 1 90 ? -8.594 0.572 3.389 1 98.88 90 PHE A O 1
ATOM 715 N N . GLY A 1 91 ? -10.625 0.48 4.438 1 98.62 91 GLY A N 1
ATOM 716 C CA . GLY A 1 91 ? -10.234 -0.452 5.488 1 98.62 91 GLY A CA 1
ATOM 717 C C . GLY A 1 91 ? -9.18 0.108 6.422 1 98.62 91 GLY A C 1
ATOM 718 O O . GLY A 1 91 ? -9.039 1.325 6.547 1 98.62 91 GLY A O 1
ATOM 719 N N . GLY A 1 92 ? -8.516 -0.78 7.105 1 98.31 92 GLY A N 1
ATOM 720 C CA . GLY A 1 92 ? -7.504 -0.428 8.086 1 98.31 92 GLY A CA 1
ATOM 721 C C . GLY A 1 92 ? -8.016 -0.467 9.516 1 98.31 92 GLY A C 1
ATOM 722 O O . GLY A 1 92 ? -9.047 -1.08 9.797 1 98.31 92 GLY A O 1
ATOM 723 N N . ILE A 1 93 ? -7.215 0.087 10.305 1 97.88 93 ILE A N 1
ATOM 724 C CA . ILE A 1 93 ? -7.52 0.114 11.734 1 97.88 93 ILE A CA 1
ATOM 725 C C . ILE A 1 93 ? -7.844 1.542 12.164 1 97.88 93 ILE A C 1
ATOM 727 O O . ILE A 1 93 ? -6.984 2.424 12.117 1 97.88 93 ILE A O 1
ATOM 731 N N . GLU A 1 94 ? -9.039 1.735 12.547 1 98 94 GLU A N 1
ATOM 732 C CA . GLU A 1 94 ? -9.469 3.031 13.062 1 98 94 GLU A CA 1
ATOM 733 C C . GLU A 1 94 ? -9.523 3.025 14.586 1 98 94 GLU A C 1
ATOM 735 O O . GLU A 1 94 ? -9.805 1.992 15.195 1 98 94 GLU A O 1
ATOM 740 N N . THR A 1 95 ? -9.25 4.141 15.117 1 97.5 95 THR A N 1
ATOM 741 C CA . THR A 1 95 ? -9.195 4.281 16.578 1 97.5 95 THR A CA 1
ATOM 742 C C . THR A 1 95 ? -10.086 5.43 17.047 1 97.5 95 THR A C 1
ATOM 744 O O . THR A 1 95 ? -10.047 6.523 16.469 1 97.5 95 THR A O 1
ATOM 747 N N . ASP A 1 96 ? -10.82 5.16 18.109 1 96.56 96 ASP A N 1
ATOM 748 C CA . ASP A 1 96 ? -11.688 6.219 18.641 1 96.56 96 ASP A CA 1
ATOM 749 C C . ASP A 1 96 ? -11.008 6.965 19.781 1 96.56 96 ASP A C 1
ATOM 751 O O . ASP A 1 96 ? -9.828 6.73 20.062 1 96.56 96 ASP A O 1
ATOM 755 N N . ASP A 1 97 ? -11.68 7.844 20.391 1 94.75 97 ASP A N 1
ATOM 756 C CA . ASP A 1 97 ? -11.125 8.75 21.375 1 94.75 97 ASP A CA 1
ATOM 757 C C . ASP A 1 97 ? -10.734 8 22.656 1 94.75 97 ASP A C 1
ATOM 759 O O . ASP A 1 97 ? -9.953 8.5 23.469 1 94.75 97 ASP A O 1
ATOM 763 N N . ASP A 1 98 ? -11.266 6.785 22.875 1 94.88 98 ASP A N 1
ATOM 764 C CA . ASP A 1 98 ? -10.969 5.984 24.047 1 94.88 98 ASP A CA 1
ATOM 765 C C . ASP A 1 98 ? -9.883 4.949 23.766 1 94.88 98 ASP A C 1
ATOM 767 O O . ASP A 1 98 ? -9.727 3.98 24.5 1 94.88 98 ASP A O 1
ATOM 771 N N . ALA A 1 99 ? -9.297 5.098 22.594 1 94.62 99 ALA A N 1
ATOM 772 C CA . ALA A 1 99 ? -8.203 4.227 22.172 1 94.62 99 ALA A CA 1
ATOM 773 C C . ALA A 1 99 ? -8.711 2.822 21.859 1 94.62 99 ALA A C 1
ATOM 775 O O . ALA A 1 99 ? -7.961 1.849 21.953 1 94.62 99 ALA A O 1
ATOM 776 N N . MET A 1 100 ? -9.992 2.764 21.594 1 96.19 100 MET A N 1
ATOM 777 C CA . MET A 1 100 ? -10.523 1.499 21.094 1 96.19 100 MET A CA 1
ATOM 778 C C . MET A 1 100 ? -10.336 1.394 19.578 1 96.19 100 MET A C 1
ATOM 780 O O . MET A 1 100 ? -10.625 2.342 18.844 1 96.19 100 MET A O 1
ATOM 784 N N . THR A 1 101 ? -9.883 0.235 19.172 1 96.44 101 THR A N 1
ATOM 785 C CA . THR A 1 101 ? -9.578 0.062 17.766 1 96.44 101 THR A CA 1
ATOM 786 C C . THR A 1 101 ? -10.625 -0.816 17.094 1 96.44 101 THR A C 1
ATOM 788 O O . THR A 1 101 ? -11.219 -1.69 17.734 1 96.44 101 THR A O 1
ATOM 791 N N . THR A 1 102 ? -10.844 -0.541 15.852 1 97.38 102 THR A N 1
ATOM 792 C CA . THR A 1 102 ? -11.727 -1.335 15 1 97.38 102 THR A CA 1
ATOM 793 C C . THR A 1 102 ? -11.086 -1.579 13.633 1 97.38 102 THR A C 1
ATOM 795 O O . THR A 1 102 ? -10.641 -0.637 12.977 1 97.38 102 THR A O 1
ATOM 798 N N . ASP A 1 103 ? -10.945 -2.869 13.242 1 97.88 103 ASP A N 1
ATOM 799 C CA . ASP A 1 103 ? -10.656 -3.162 11.836 1 97.88 103 ASP A CA 1
ATOM 800 C C . ASP A 1 103 ? -11.859 -2.863 10.953 1 97.88 103 ASP A C 1
ATOM 802 O O . ASP A 1 103 ? -12.852 -3.598 10.977 1 97.88 103 ASP A O 1
ATOM 806 N N . THR A 1 104 ? -11.75 -1.87 10.172 1 98 104 THR A N 1
ATOM 807 C CA . THR A 1 104 ? -12.945 -1.31 9.547 1 98 104 THR A CA 1
ATOM 808 C C . THR A 1 104 ? -13.078 -1.781 8.102 1 98 104 THR A C 1
ATOM 810 O O . THR A 1 104 ? -12.109 -2.279 7.52 1 98 104 THR A O 1
ATOM 813 N N . ASN A 1 105 ? -14.297 -1.711 7.602 1 97.75 105 ASN A N 1
ATOM 814 C CA . ASN A 1 105 ? -14.586 -1.87 6.18 1 97.75 105 ASN A CA 1
ATOM 815 C C . ASN A 1 105 ? -15.102 -0.573 5.566 1 97.75 105 ASN A C 1
ATOM 817 O O . ASN A 1 105 ? -15.836 -0.599 4.578 1 97.75 105 ASN A O 1
ATOM 821 N N . ASN A 1 106 ? -14.766 0.567 6.195 1 98.19 106 ASN A N 1
ATOM 822 C CA . ASN A 1 106 ? -15.156 1.876 5.676 1 98.19 106 ASN A CA 1
ATOM 823 C C . ASN A 1 106 ? -14.422 2.199 4.375 1 98.19 106 ASN A C 1
ATOM 825 O O . ASN A 1 106 ? -13.258 1.838 4.203 1 98.19 106 ASN A O 1
ATOM 829 N N . ILE A 1 107 ? -15.188 2.867 3.553 1 98.62 107 ILE A N 1
ATOM 830 C CA . ILE A 1 107 ? -14.602 3.332 2.301 1 98.62 107 ILE A CA 1
ATOM 831 C C . ILE A 1 107 ? -14.906 4.816 2.109 1 98.62 107 ILE A C 1
ATOM 833 O O . ILE A 1 107 ? -16.016 5.273 2.406 1 98.62 107 ILE A O 1
ATOM 837 N N . TYR A 1 108 ? -13.906 5.555 1.731 1 98.81 108 TYR A N 1
ATOM 838 C CA . TYR A 1 108 ? -13.977 6.996 1.516 1 98.81 108 TYR A CA 1
ATOM 839 C C . TYR A 1 108 ? -13.484 7.359 0.12 1 98.81 108 TYR A C 1
ATOM 841 O O . TYR A 1 108 ? -12.523 6.777 -0.379 1 98.81 108 TYR A O 1
ATOM 849 N N . ILE A 1 109 ? -14.117 8.289 -0.483 1 98.75 109 ILE A N 1
ATOM 850 C CA . ILE A 1 109 ? -13.617 8.914 -1.7 1 98.75 109 ILE A CA 1
ATOM 851 C C . ILE A 1 109 ? -13.102 10.32 -1.38 1 98.75 109 ILE A C 1
ATOM 853 O O . ILE A 1 109 ? -13.758 11.086 -0.679 1 98.75 109 ILE A O 1
ATOM 857 N N . LEU A 1 110 ? -11.938 10.594 -1.818 1 98.75 110 LEU A N 1
ATOM 858 C CA . LEU A 1 110 ? -11.305 11.891 -1.6 1 98.75 110 LEU A CA 1
ATOM 859 C C . LEU A 1 110 ? -11.227 12.68 -2.898 1 98.75 110 LEU A C 1
ATOM 861 O O . LEU A 1 110 ? -10.789 12.156 -3.928 1 98.75 110 LEU A O 1
ATOM 865 N N . GLU A 1 111 ? -11.656 13.914 -2.885 1 98.5 111 GLU A N 1
ATOM 866 C CA . GLU A 1 111 ? -11.328 14.906 -3.898 1 98.5 111 GLU A CA 1
ATOM 867 C C . GLU A 1 111 ? -10.258 15.875 -3.402 1 98.5 111 GLU A C 1
ATOM 869 O O . GLU A 1 111 ? -10.414 16.5 -2.354 1 98.5 111 GLU A O 1
ATOM 874 N N . ILE A 1 112 ? -9.188 16 -4.199 1 97.69 112 ILE A N 1
ATOM 875 C CA . ILE A 1 112 ? -7.984 16.625 -3.664 1 97.69 112 ILE A CA 1
ATOM 876 C C . ILE A 1 112 ? -7.594 17.828 -4.535 1 97.69 112 ILE A C 1
ATOM 878 O O . ILE A 1 112 ? -7.469 17.688 -5.758 1 97.69 112 ILE A O 1
ATOM 882 N N . SER A 1 113 ? -7.449 18.922 -3.947 1 95.5 113 SER A N 1
ATOM 883 C CA . SER A 1 113 ? -6.836 20.109 -4.559 1 95.5 113 SER A CA 1
ATOM 884 C C . SER A 1 113 ? -5.469 20.391 -3.945 1 95.5 113 SER A C 1
ATOM 886 O O . SER A 1 113 ? -4.945 19.594 -3.17 1 95.5 113 SER A O 1
ATOM 888 N N . ILE A 1 114 ? -4.887 21.484 -4.25 1 91.5 114 ILE A N 1
ATOM 889 C CA . ILE A 1 114 ? -3.529 21.812 -3.82 1 91.5 114 ILE A CA 1
ATOM 890 C C . ILE A 1 114 ? -3.523 22.141 -2.33 1 91.5 114 ILE A C 1
ATOM 892 O O . ILE A 1 114 ? -2.508 21.953 -1.652 1 91.5 114 ILE A O 1
ATOM 896 N N . SER A 1 115 ? -4.703 22.578 -1.822 1 95.25 115 SER A N 1
ATOM 897 C CA . SER A 1 115 ? -4.691 23.031 -0.434 1 95.25 115 SER A CA 1
ATOM 898 C C . SER A 1 115 ? -5.879 22.469 0.34 1 95.25 115 SER A C 1
ATOM 900 O O . SER A 1 115 ? -6.082 22.797 1.508 1 95.25 115 SER A O 1
ATOM 902 N N . THR A 1 116 ? -6.672 21.625 -0.309 1 97.62 116 THR A N 1
ATOM 903 C CA . THR A 1 116 ? -7.879 21.125 0.346 1 97.62 116 THR A CA 1
ATOM 904 C C . THR A 1 116 ? -8.117 19.656 0.004 1 97.62 116 THR A C 1
ATOM 906 O O . THR A 1 116 ? -7.914 19.25 -1.139 1 97.62 116 THR A O 1
ATOM 909 N N . VAL A 1 117 ? -8.555 18.891 0.97 1 98.06 117 VAL A N 1
ATOM 910 C CA . VAL A 1 117 ? -8.992 17.516 0.773 1 98.06 117 VAL A CA 1
ATOM 911 C C . VAL A 1 117 ? -10.461 17.391 1.168 1 98.06 117 VAL A C 1
ATOM 913 O O . VAL A 1 117 ? -10.828 17.656 2.314 1 98.06 117 VAL A O 1
ATOM 916 N N . PHE A 1 118 ? -11.266 17 0.209 1 98.62 118 PHE A N 1
ATOM 917 C CA . PHE A 1 118 ? -12.68 16.734 0.455 1 98.62 118 PHE A CA 1
ATOM 918 C C . PHE A 1 118 ? -12.922 15.25 0.666 1 98.62 118 PHE A C 1
ATOM 920 O O . PHE A 1 118 ? -12.586 14.43 -0.196 1 98.62 118 PHE A O 1
ATOM 927 N N . TRP A 1 119 ? -13.523 14.953 1.812 1 98.62 119 TRP A N 1
ATOM 928 C CA . TRP A 1 119 ? -13.797 13.562 2.152 1 98.62 119 TRP A CA 1
ATOM 929 C C . TRP A 1 119 ? -15.281 13.242 1.987 1 98.62 119 TRP A C 1
ATOM 931 O O . TRP A 1 119 ? -16.141 13.984 2.465 1 98.62 119 TRP A O 1
ATOM 941 N N . GLN A 1 120 ? -15.477 12.156 1.334 1 98.5 120 GLN A N 1
ATOM 942 C CA . GLN A 1 120 ? -16.828 11.594 1.247 1 98.5 120 GLN A CA 1
ATOM 943 C C . GLN A 1 120 ? -16.859 10.164 1.778 1 98.5 120 GLN A C 1
ATOM 945 O O . GLN A 1 120 ? -16.234 9.266 1.207 1 98.5 120 GLN A O 1
ATOM 950 N N . TYR A 1 121 ? -17.578 9.992 2.85 1 98.19 121 TYR A N 1
ATOM 951 C CA . TYR A 1 121 ? -17.828 8.656 3.379 1 98.19 121 TYR A CA 1
ATOM 952 C C . TYR A 1 121 ? -18.938 7.961 2.602 1 98.19 121 TYR A C 1
ATOM 954 O O . TYR A 1 121 ? -20.016 8.523 2.418 1 98.19 121 TYR A O 1
ATOM 962 N N . ILE A 1 122 ? -18.672 6.738 2.123 1 97.62 122 ILE A N 1
ATOM 963 C CA . ILE A 1 122 ? -19.688 5.969 1.427 1 97.62 122 ILE A CA 1
ATOM 964 C C . ILE A 1 122 ? -20.344 4.992 2.398 1 97.62 122 ILE A C 1
ATOM 966 O O . ILE A 1 122 ? -19.75 3.992 2.793 1 97.62 122 ILE A O 1
ATOM 970 N N . LYS A 1 123 ? -21.547 5.211 2.662 1 94.31 123 LYS A N 1
ATOM 971 C CA . LYS A 1 123 ? -22.297 4.387 3.615 1 94.31 123 LYS A CA 1
ATOM 972 C C . LYS A 1 123 ? -22.734 3.072 2.977 1 94.31 123 LYS A C 1
ATOM 974 O O . LYS A 1 123 ? -23.234 3.061 1.854 1 94.31 123 LYS A O 1
ATOM 979 N N . LYS A 1 124 ? -22.453 1.997 3.688 1 92.75 124 LYS A N 1
ATOM 980 C CA . LYS A 1 124 ? -22.969 0.702 3.258 1 92.75 124 LYS A CA 1
ATOM 981 C C . LYS A 1 124 ? -24.5 0.713 3.197 1 92.75 124 LYS A C 1
ATOM 983 O O . LYS A 1 124 ? -25.156 1.064 4.176 1 92.75 124 LYS A O 1
ATOM 988 N N . PRO A 1 125 ? -25.016 0.291 2.076 1 90.19 125 PRO A N 1
ATOM 989 C CA . PRO A 1 125 ? -26.484 0.214 2.006 1 90.19 125 PRO A CA 1
ATOM 990 C C . PRO A 1 125 ? -27.062 -0.859 2.926 1 90.19 125 PRO A C 1
ATOM 992 O O . PRO A 1 125 ? -26.469 -1.928 3.086 1 90.19 125 PRO A O 1
ATOM 995 N N . GLU A 1 126 ? -28.141 -0.598 3.518 1 85.5 126 GLU A N 1
ATOM 996 C CA . GLU A 1 126 ? -28.781 -1.502 4.477 1 85.5 126 GLU A CA 1
ATOM 997 C C . GLU A 1 126 ? -29.172 -2.82 3.814 1 85.5 126 GLU A C 1
ATOM 999 O O . GLU A 1 126 ? -29.031 -3.889 4.414 1 85.5 126 GLU A O 1
ATOM 1004 N N . ALA A 1 127 ? -29.625 -2.836 2.633 1 83.62 127 ALA A N 1
ATOM 1005 C CA . ALA A 1 127 ? -30.219 -3.994 1.978 1 83.62 127 ALA A CA 1
ATOM 1006 C C . ALA A 1 127 ? -29.156 -4.848 1.287 1 83.62 127 ALA A C 1
ATOM 1008 O O . ALA A 1 127 ? -29.453 -5.93 0.782 1 83.62 127 ALA A O 1
ATOM 1009 N N . ILE A 1 128 ? -27.969 -4.395 1.394 1 76.19 128 ILE A N 1
ATOM 1010 C CA . ILE A 1 128 ? -26.984 -5.105 0.604 1 76.19 128 ILE A CA 1
ATOM 1011 C C . ILE A 1 128 ? -26 -5.828 1.534 1 76.19 128 ILE A C 1
ATOM 1013 O O . ILE A 1 128 ? -25.5 -5.238 2.494 1 76.19 128 ILE A O 1
ATOM 1017 N N . ASN A 1 129 ? -25.797 -7.043 1.211 1 78.62 129 ASN A N 1
ATOM 1018 C CA . ASN A 1 129 ? -24.891 -7.863 2.008 1 78.62 129 ASN A CA 1
ATOM 1019 C C . ASN A 1 129 ? -23.5 -7.965 1.36 1 78.62 129 ASN A C 1
ATOM 1021 O O . ASN A 1 129 ? -22.547 -8.375 2.006 1 78.62 129 ASN A O 1
ATOM 1025 N N . GLN A 1 130 ? -23.469 -7.555 0.173 1 89.94 130 GLN A N 1
ATOM 1026 C CA . GLN A 1 130 ? -22.188 -7.688 -0.529 1 89.94 130 GLN A CA 1
ATOM 1027 C C . GLN A 1 130 ? -21.234 -6.562 -0.151 1 89.94 130 GLN A C 1
ATOM 1029 O O . GLN A 1 130 ? -21.188 -5.531 -0.828 1 89.94 130 GLN A O 1
ATOM 1034 N N . TRP A 1 131 ? -20.516 -6.684 0.925 1 95.88 131 TRP A N 1
ATOM 1035 C CA . TRP A 1 131 ? -19.531 -5.746 1.452 1 95.88 131 TRP A CA 1
ATOM 1036 C C . TRP A 1 131 ? -18.391 -6.484 2.148 1 95.88 131 TRP A C 1
ATOM 1038 O O . TRP A 1 131 ? -18.641 -7.391 2.949 1 95.88 131 TRP A O 1
ATOM 1048 N N . PRO A 1 132 ? -17.234 -6.211 1.779 1 96.38 132 PRO A N 1
ATOM 1049 C CA . PRO A 1 132 ? -16.156 -6.918 2.467 1 96.38 132 PRO A CA 1
ATOM 1050 C C . PRO A 1 132 ? -16.188 -6.707 3.979 1 96.38 132 PRO A C 1
ATOM 1052 O O . PRO A 1 132 ? -16.609 -5.652 4.453 1 96.38 132 PRO A O 1
ATOM 1055 N N . VAL A 1 133 ? -15.727 -7.68 4.762 1 95.44 133 VAL A N 1
ATOM 1056 C CA . VAL A 1 133 ? -15.586 -7.52 6.203 1 95.44 133 VAL A CA 1
ATOM 1057 C C . VAL A 1 133 ? -14.422 -6.574 6.508 1 95.44 133 VAL A C 1
ATOM 1059 O O . VAL A 1 133 ? -13.586 -6.316 5.641 1 95.44 133 VAL A O 1
ATOM 1062 N N . GLY A 1 134 ? -14.438 -6.047 7.707 1 97.5 134 GLY A N 1
ATOM 1063 C CA . GLY A 1 134 ? -13.32 -5.211 8.133 1 97.5 134 GLY A CA 1
ATOM 1064 C C . GLY A 1 134 ? -11.984 -5.926 8.078 1 97.5 134 GLY A C 1
ATOM 1065 O O . GLY A 1 134 ? -11.891 -7.105 8.422 1 97.5 134 GLY A O 1
ATOM 1066 N N . ARG A 1 135 ? -10.969 -5.168 7.727 1 97.81 135 ARG A N 1
ATOM 1067 C CA . ARG A 1 135 ? -9.688 -5.816 7.496 1 97.81 135 ARG A CA 1
ATOM 1068 C C . ARG A 1 135 ? -8.547 -4.801 7.527 1 97.81 135 ARG A C 1
ATOM 1070 O O . ARG A 1 135 ? -8.773 -3.604 7.344 1 97.81 135 ARG A O 1
ATOM 1077 N N . PHE A 1 136 ? -7.387 -5.32 7.742 1 97.5 136 PHE A N 1
ATOM 1078 C CA . PHE A 1 136 ? -6.145 -4.578 7.59 1 97.5 136 PHE A CA 1
ATOM 1079 C C . PHE A 1 136 ? -5.094 -5.418 6.871 1 97.5 136 PHE A C 1
ATOM 1081 O O . PHE A 1 136 ? -5.32 -6.598 6.594 1 97.5 136 PHE A O 1
ATOM 1088 N N . ALA A 1 137 ? -4.031 -4.789 6.398 1 96.31 137 ALA A N 1
ATOM 1089 C CA . ALA A 1 137 ? -2.939 -5.473 5.707 1 96.31 137 ALA A CA 1
ATOM 1090 C C . ALA A 1 137 ? -3.428 -6.109 4.41 1 96.31 137 ALA A C 1
ATOM 1092 O O . ALA A 1 137 ? -2.938 -7.168 4.008 1 96.31 137 ALA A O 1
ATOM 1093 N N . HIS A 1 138 ? -4.484 -5.586 3.838 1 97.31 138 HIS A N 1
ATOM 1094 C CA . HIS A 1 138 ? -4.949 -6.027 2.527 1 97.31 138 HIS A CA 1
ATOM 1095 C C . HIS A 1 138 ? -4.207 -5.305 1.407 1 97.31 138 HIS A C 1
ATOM 1097 O O . HIS A 1 138 ? -3.547 -4.289 1.646 1 97.31 138 HIS A O 1
ATOM 1103 N N . ALA A 1 139 ? -4.227 -5.887 0.279 1 96.69 139 ALA A N 1
ATOM 1104 C CA . ALA A 1 139 ? -3.66 -5.266 -0.915 1 96.69 139 ALA A CA 1
ATOM 1105 C C . ALA A 1 139 ? -4.75 -4.625 -1.768 1 96.69 139 ALA A C 1
ATOM 1107 O O . ALA A 1 139 ? -5.922 -5.004 -1.68 1 96.69 139 ALA A O 1
ATOM 1108 N N . GLY A 1 140 ? -4.383 -3.658 -2.512 1 96.69 140 GLY A N 1
ATOM 1109 C CA . GLY A 1 140 ? -5.34 -2.996 -3.383 1 96.69 140 GLY A CA 1
ATOM 1110 C C . GLY A 1 140 ? -4.691 -2.289 -4.559 1 96.69 140 GLY A C 1
ATOM 1111 O O . GLY A 1 140 ? -3.48 -2.055 -4.555 1 96.69 140 GLY A O 1
ATOM 1112 N N . ASP A 1 141 ? -5.492 -2.029 -5.555 1 97.38 141 ASP A N 1
ATOM 1113 C CA . ASP A 1 141 ? -5.094 -1.29 -6.746 1 97.38 141 ASP A CA 1
ATOM 1114 C C . ASP A 1 141 ? -6.309 -0.727 -7.477 1 97.38 141 ASP A C 1
ATOM 1116 O O . ASP A 1 141 ? -7.441 -1.137 -7.215 1 97.38 141 ASP A O 1
ATOM 1120 N N . ILE A 1 142 ? -6.02 0.213 -8.383 1 97.56 142 ILE A N 1
ATOM 1121 C CA . ILE A 1 142 ? -7.074 0.813 -9.195 1 97.56 142 ILE A CA 1
ATOM 1122 C C . ILE A 1 142 ? -7.062 0.202 -10.594 1 97.56 142 ILE A C 1
ATOM 1124 O O . ILE A 1 142 ? -6 0.007 -11.188 1 97.56 142 ILE A O 1
ATOM 1128 N N . ILE A 1 143 ? -8.227 -0.124 -11.023 1 96.31 143 ILE A N 1
ATOM 1129 C CA . ILE A 1 143 ? -8.406 -0.491 -12.43 1 96.31 143 ILE A CA 1
ATOM 1130 C C . ILE A 1 143 ? -9.406 0.462 -13.086 1 96.31 143 ILE A C 1
ATOM 1132 O O . ILE A 1 143 ? -10.383 0.873 -12.461 1 96.31 143 ILE A O 1
ATOM 1136 N N . ILE A 1 144 ? -9.109 0.797 -14.328 1 94.19 144 ILE A N 1
ATOM 1137 C CA . ILE A 1 144 ? -10.031 1.598 -15.125 1 94.19 144 ILE A CA 1
ATOM 1138 C C . ILE A 1 144 ? -10.617 0.744 -16.25 1 94.19 144 ILE A C 1
ATOM 1140 O O . ILE A 1 144 ? -9.891 0.291 -17.141 1 94.19 144 ILE A O 1
ATOM 1144 N N . THR A 1 145 ? -11.867 0.558 -16.25 1 88.44 145 THR A N 1
ATOM 1145 C CA . THR A 1 145 ? -12.5 -0.288 -17.25 1 88.44 145 THR A CA 1
ATOM 1146 C C . THR A 1 145 ? -12.664 0.465 -18.578 1 88.44 145 THR A C 1
ATOM 1148 O O . THR A 1 145 ? -12.398 1.666 -18.641 1 88.44 145 THR A O 1
ATOM 1151 N N . GLY A 1 146 ? -13.039 -0.243 -19.672 1 81.81 146 GLY A N 1
ATOM 1152 C CA . GLY A 1 146 ? -13.195 0.317 -21.016 1 81.81 146 GLY A CA 1
ATOM 1153 C C . GLY A 1 146 ? -14.195 1.457 -21.062 1 81.81 146 GLY A C 1
ATOM 1154 O O . GLY A 1 146 ? -14.156 2.277 -21.984 1 81.81 146 GLY A O 1
ATOM 1155 N N . LEU A 1 147 ? -15.039 1.68 -20.234 1 82.56 147 LEU A N 1
ATOM 1156 C CA . LEU A 1 147 ? -16 2.779 -20.203 1 82.56 147 LEU A CA 1
ATOM 1157 C C . LEU A 1 147 ? -15.484 3.932 -19.359 1 82.56 147 LEU A C 1
ATOM 1159 O O . LEU A 1 147 ? -16.266 4.789 -18.922 1 82.56 147 LEU A O 1
ATOM 1163 N N . ASN A 1 148 ? -14.219 3.82 -19.016 1 86.5 148 ASN A N 1
ATOM 1164 C CA . ASN A 1 148 ? -13.547 4.812 -18.188 1 86.5 148 ASN A CA 1
ATOM 1165 C C . ASN A 1 148 ? -14.125 4.844 -16.766 1 86.5 148 ASN A C 1
ATOM 1167 O O . ASN A 1 148 ? -14.281 5.918 -16.188 1 86.5 148 ASN A O 1
ATOM 1171 N N . CYS A 1 149 ? -14.547 3.699 -16.344 1 93.38 149 CYS A N 1
ATOM 1172 C CA . CYS A 1 149 ? -15.094 3.551 -15 1 93.38 149 CYS A CA 1
ATOM 1173 C C . CYS A 1 149 ? -14.023 3.092 -14.023 1 93.38 149 CYS A C 1
ATOM 1175 O O . CYS A 1 149 ? -13.492 1.986 -14.148 1 93.38 149 CYS A O 1
ATOM 1177 N N . PRO A 1 150 ? -13.781 3.938 -13.023 1 97.19 150 PRO A N 1
ATOM 1178 C CA . PRO A 1 150 ? -12.742 3.551 -12.062 1 97.19 150 PRO A CA 1
ATOM 1179 C C . PRO A 1 150 ? -13.242 2.562 -11.016 1 97.19 150 PRO A C 1
ATOM 1181 O O . PRO A 1 150 ? -14.344 2.732 -10.477 1 97.19 150 PRO A O 1
ATOM 1184 N N . MET A 1 151 ? -12.406 1.523 -10.805 1 97.56 151 MET A N 1
ATOM 1185 C CA . MET A 1 151 ? -12.703 0.498 -9.805 1 97.56 151 MET A CA 1
ATOM 1186 C C . MET A 1 151 ? -11.539 0.34 -8.828 1 97.56 151 MET A C 1
ATOM 1188 O O . MET A 1 151 ? -10.375 0.419 -9.219 1 97.56 151 MET A O 1
ATOM 1192 N N . LEU A 1 152 ? -11.867 0.146 -7.582 1 98.5 152 LEU A N 1
ATOM 1193 C CA . LEU A 1 152 ? -10.891 -0.321 -6.605 1 98.5 152 LEU A CA 1
ATOM 1194 C C . LEU A 1 152 ? -10.969 -1.834 -6.434 1 98.5 152 LEU A C 1
ATOM 1196 O O . LEU A 1 152 ? -12.055 -2.375 -6.184 1 98.5 152 LEU A O 1
ATOM 1200 N N . VAL A 1 153 ? -9.898 -2.516 -6.609 1 97.06 153 VAL A N 1
ATOM 1201 C CA . VAL A 1 153 ? -9.82 -3.939 -6.289 1 97.06 153 VAL A CA 1
ATOM 1202 C C . VAL A 1 153 ? -9.039 -4.137 -4.996 1 97.06 153 VAL A C 1
ATOM 1204 O O . VAL A 1 153 ? -8.008 -3.488 -4.777 1 97.06 153 VAL A O 1
ATOM 1207 N N . ILE A 1 154 ? -9.523 -4.957 -4.113 1 97.19 154 ILE A N 1
ATOM 1208 C CA . ILE A 1 154 ? -8.797 -5.305 -2.893 1 97.19 154 ILE A CA 1
ATOM 1209 C C . ILE A 1 154 ? -8.695 -6.824 -2.771 1 97.19 154 ILE A C 1
ATOM 1211 O O . ILE A 1 154 ? -9.508 -7.559 -3.336 1 97.19 154 ILE A O 1
ATOM 1215 N N . SER A 1 155 ? -7.719 -7.262 -2.057 1 94.94 155 SER A N 1
ATOM 1216 C CA . SER A 1 155 ? -7.516 -8.695 -1.859 1 94.94 155 SER A CA 1
ATOM 1217 C C . SER A 1 155 ? -6.898 -8.984 -0.494 1 94.94 155 SER A C 1
ATOM 1219 O O . SER A 1 155 ? -5.984 -8.281 -0.06 1 94.94 155 SER A O 1
ATOM 1221 N N . GLY A 1 156 ? -7.48 -9.977 0.157 1 94.19 156 GLY A N 1
ATOM 1222 C CA . GLY A 1 156 ? -6.891 -10.539 1.359 1 94.19 156 GLY A CA 1
ATOM 1223 C C . GLY A 1 156 ? -6.941 -9.602 2.549 1 94.19 156 GLY A C 1
ATOM 1224 O O . GLY A 1 156 ? -7.941 -8.914 2.758 1 94.19 156 GLY A O 1
ATOM 1225 N N . GLY A 1 157 ? -5.84 -9.664 3.299 1 95.5 157 GLY A N 1
ATOM 1226 C CA . GLY A 1 157 ? -5.77 -8.961 4.57 1 95.5 157 GLY A CA 1
ATOM 1227 C C . GLY A 1 157 ? -6.039 -9.859 5.762 1 95.5 157 GLY A C 1
ATOM 1228 O O . GLY A 1 157 ? -6.059 -11.086 5.637 1 95.5 157 GLY A O 1
ATOM 1229 N N . LEU A 1 158 ? -6.09 -9.195 6.836 1 94.88 158 LEU A N 1
ATOM 1230 C CA . LEU A 1 158 ? -6.359 -9.867 8.102 1 94.88 158 LEU A CA 1
ATOM 1231 C C . LEU A 1 158 ? -7.582 -9.273 8.789 1 94.88 158 LEU A C 1
ATOM 1233 O O . LEU A 1 158 ? -7.84 -8.07 8.664 1 94.88 158 LEU A O 1
ATOM 1237 N N . ASN A 1 159 ? -8.281 -10.141 9.484 1 92.56 159 ASN A N 1
ATOM 1238 C CA . ASN A 1 159 ? -9.406 -9.625 10.258 1 92.56 159 ASN A CA 1
ATOM 1239 C C . ASN A 1 159 ? -9.031 -9.383 11.711 1 92.56 159 ASN A C 1
ATOM 1241 O O . ASN A 1 159 ? -7.859 -9.484 12.078 1 92.56 159 ASN A O 1
ATOM 1245 N N . LYS A 1 160 ? -10.031 -9.055 12.531 1 89.69 160 LYS A N 1
ATOM 1246 C CA . LYS A 1 160 ? -9.82 -8.656 13.914 1 89.69 160 LYS A CA 1
ATOM 1247 C C . LYS A 1 160 ? -9.172 -9.781 14.719 1 89.69 160 LYS A C 1
ATOM 1249 O O . LYS A 1 160 ? -8.484 -9.531 15.711 1 89.69 160 LYS A O 1
ATOM 1254 N N . ASN A 1 161 ? -9.383 -10.992 14.281 1 88.25 161 ASN A N 1
ATOM 1255 C CA . ASN A 1 161 ? -8.82 -12.156 14.961 1 88.25 161 ASN A CA 1
ATOM 1256 C C . ASN A 1 161 ? -7.473 -12.547 14.359 1 88.25 161 ASN A C 1
ATOM 1258 O O . ASN A 1 161 ? -6.938 -13.617 14.68 1 88.25 161 ASN A O 1
ATOM 1262 N N . ASN A 1 162 ? -7.023 -11.812 13.398 1 86.25 162 ASN A N 1
ATOM 1263 C CA . ASN A 1 162 ? -5.773 -12.055 12.688 1 86.25 162 ASN A CA 1
ATOM 1264 C C . ASN A 1 162 ? -5.879 -13.266 11.766 1 86.25 162 ASN A C 1
ATOM 1266 O O . ASN A 1 162 ? -4.875 -13.906 11.453 1 86.25 162 ASN A O 1
ATOM 1270 N N . ASP A 1 163 ? -7.121 -13.555 11.477 1 88.81 163 ASP A N 1
ATOM 1271 C CA . ASP A 1 163 ? -7.316 -14.57 10.445 1 88.81 163 ASP A CA 1
ATOM 1272 C C . ASP A 1 163 ? -7.043 -13.992 9.055 1 88.81 163 ASP A C 1
ATOM 1274 O O . ASP A 1 163 ? -7.43 -12.867 8.758 1 88.81 163 ASP A O 1
ATOM 1278 N N . THR A 1 164 ? -6.379 -14.82 8.273 1 90.88 164 THR A N 1
ATOM 1279 C CA . THR A 1 164 ? -6.113 -14.391 6.902 1 90.88 164 THR A CA 1
ATOM 1280 C C . THR A 1 164 ? -7.379 -14.477 6.055 1 90.88 164 THR A C 1
ATOM 1282 O O . THR A 1 164 ? -8.094 -15.484 6.094 1 90.88 164 THR A O 1
ATOM 1285 N N . LEU A 1 165 ? -7.621 -13.453 5.387 1 91.88 165 LEU A N 1
ATOM 1286 C CA . LEU A 1 165 ? -8.766 -13.406 4.48 1 91.88 165 LEU A CA 1
ATOM 1287 C C . LEU A 1 165 ? -8.359 -13.812 3.068 1 91.88 165 LEU A C 1
ATOM 1289 O O . LEU A 1 165 ? -7.238 -13.531 2.633 1 91.88 165 LEU A O 1
ATOM 1293 N N . ASP A 1 166 ? -9.242 -14.406 2.303 1 88.31 166 ASP A N 1
ATOM 1294 C CA . ASP A 1 166 ? -8.898 -14.961 0.996 1 88.31 166 ASP A CA 1
ATOM 1295 C C . ASP A 1 166 ? -9.805 -14.398 -0.095 1 88.31 166 ASP A C 1
ATOM 1297 O O . ASP A 1 166 ? -9.844 -14.922 -1.21 1 88.31 166 ASP A O 1
ATOM 1301 N N . ASP A 1 167 ? -10.469 -13.406 0.234 1 91.88 167 ASP A N 1
ATOM 1302 C CA . ASP A 1 167 ? -11.445 -12.875 -0.714 1 91.88 167 ASP A CA 1
ATOM 1303 C C . ASP A 1 167 ? -10.867 -11.703 -1.5 1 91.88 167 ASP A C 1
ATOM 1305 O O . ASP A 1 167 ? -9.969 -11.016 -1.021 1 91.88 167 ASP A O 1
ATOM 1309 N N . CYS A 1 168 ? -11.367 -11.531 -2.697 1 94.19 168 CYS A N 1
ATOM 1310 C CA . CYS A 1 168 ? -11.102 -10.406 -3.586 1 94.19 168 CYS A CA 1
ATOM 1311 C C . CYS A 1 168 ? -12.383 -9.664 -3.93 1 94.19 168 CYS A C 1
ATOM 1313 O O . CYS A 1 168 ? -13.398 -10.281 -4.242 1 94.19 168 CYS A O 1
ATOM 1315 N N . TRP A 1 169 ? -12.328 -8.367 -3.795 1 95.94 169 TRP A N 1
ATOM 1316 C CA . TRP A 1 169 ? -13.5 -7.535 -4.023 1 95.94 169 TRP A CA 1
ATOM 1317 C C . TRP A 1 169 ? -13.188 -6.41 -5.004 1 95.94 169 TRP A C 1
ATOM 1319 O O . TRP A 1 169 ? -12.039 -5.961 -5.098 1 95.94 169 TRP A O 1
ATOM 1329 N N . ILE A 1 170 ? -14.195 -5.992 -5.762 1 96.62 170 ILE A N 1
ATOM 1330 C CA . ILE A 1 170 ? -14.109 -4.812 -6.621 1 96.62 170 ILE A CA 1
ATOM 1331 C C . ILE A 1 170 ? -15.156 -3.789 -6.191 1 96.62 170 ILE A C 1
ATOM 1333 O O . ILE A 1 170 ? -16.328 -4.137 -5.98 1 96.62 170 ILE A O 1
ATOM 1337 N N . PHE A 1 171 ? -14.75 -2.619 -6.043 1 97.94 171 PHE A N 1
ATOM 1338 C CA . PHE A 1 171 ? -15.633 -1.499 -5.73 1 97.94 171 PHE A CA 1
ATOM 1339 C C . PHE A 1 171 ? -15.773 -0.567 -6.93 1 97.94 171 PHE A C 1
ATOM 1341 O O . PHE A 1 171 ? -14.781 -0.009 -7.406 1 97.94 171 PHE A O 1
ATOM 1348 N N . ASN A 1 172 ? -17.031 -0.375 -7.402 1 96.81 172 ASN A N 1
ATOM 1349 C CA . ASN A 1 172 ? -17.312 0.64 -8.414 1 96.81 172 ASN A CA 1
ATOM 1350 C C . ASN A 1 172 ? -17.344 2.039 -7.805 1 96.81 172 ASN A C 1
ATOM 1352 O O . ASN A 1 172 ? -18.281 2.391 -7.082 1 96.81 172 ASN A O 1
ATOM 1356 N N . ILE A 1 173 ? -16.359 2.811 -8.102 1 97.69 173 ILE A N 1
ATOM 1357 C CA . ILE A 1 173 ? -16.172 4.098 -7.449 1 97.69 173 ILE A CA 1
ATOM 1358 C C . ILE A 1 173 ? -17.281 5.055 -7.848 1 97.69 173 ILE A C 1
ATOM 1360 O O . ILE A 1 173 ? -17.672 5.93 -7.066 1 97.69 173 ILE A O 1
ATOM 1364 N N . THR A 1 174 ? -17.828 4.879 -8.977 1 95.81 174 THR A N 1
ATOM 1365 C CA . THR A 1 174 ? -18.906 5.727 -9.477 1 95.81 174 THR A CA 1
ATOM 1366 C C . THR A 1 174 ? -20.25 5.281 -8.898 1 95.81 174 THR A C 1
ATOM 1368 O O . THR A 1 174 ? -21.031 6.105 -8.422 1 95.81 174 THR A O 1
ATOM 1371 N N . GLN A 1 175 ? -20.516 4.012 -8.82 1 94.56 175 GLN A N 1
ATOM 1372 C CA . GLN A 1 175 ? -21.812 3.486 -8.43 1 94.56 175 GLN A CA 1
ATOM 1373 C C . GLN A 1 175 ? -21.844 3.17 -6.938 1 94.56 175 GLN A C 1
ATOM 1375 O O . GLN A 1 175 ? -22.922 2.895 -6.383 1 94.56 175 GLN A O 1
ATOM 1380 N N . HIS A 1 176 ? -20.766 3.18 -6.312 1 96.12 176 HIS A N 1
ATOM 1381 C CA . HIS A 1 176 ? -20.656 2.947 -4.879 1 96.12 176 HIS A CA 1
ATOM 1382 C C . HIS A 1 176 ? -21.188 1.57 -4.496 1 96.12 176 HIS A C 1
ATOM 1384 O O . HIS A 1 176 ? -21.969 1.442 -3.557 1 96.12 176 HIS A O 1
ATOM 1390 N N . SER A 1 177 ? -20.672 0.568 -5.199 1 95.06 177 SER A N 1
ATOM 1391 C CA . SER A 1 177 ? -21.094 -0.8 -4.918 1 95.06 177 SER A CA 1
ATOM 1392 C C . SER A 1 177 ? -19.906 -1.768 -4.984 1 95.06 177 SER A C 1
ATOM 1394 O O . SER A 1 177 ? -19 -1.592 -5.801 1 95.06 177 SER A O 1
ATOM 1396 N N . TRP A 1 178 ? -20.016 -2.799 -4.172 1 97.06 178 TRP A N 1
ATOM 1397 C CA . TRP A 1 178 ? -19 -3.855 -4.129 1 97.06 178 TRP A CA 1
ATOM 1398 C C . TRP A 1 178 ? -19.516 -5.117 -4.828 1 97.06 178 TRP A C 1
ATOM 1400 O O . TRP A 1 178 ? -20.688 -5.453 -4.734 1 97.06 178 TRP A O 1
ATOM 1410 N N . VAL A 1 179 ? -18.594 -5.801 -5.41 1 94.12 179 VAL A N 1
ATOM 1411 C CA . VAL A 1 179 ? -18.844 -7.156 -5.891 1 94.12 179 VAL A CA 1
ATOM 1412 C C . VAL A 1 179 ? -17.672 -8.062 -5.504 1 94.12 179 VAL A C 1
ATOM 1414 O O . VAL A 1 179 ? -16.5 -7.699 -5.676 1 94.12 179 VAL A O 1
ATOM 1417 N N . LYS A 1 180 ? -18.016 -9.203 -4.953 1 93.19 180 LYS A N 1
ATOM 1418 C CA . LYS A 1 180 ? -16.984 -10.203 -4.691 1 93.19 180 LYS A CA 1
ATOM 1419 C C . LYS A 1 180 ? -16.547 -10.898 -5.977 1 93.19 180 LYS A C 1
ATOM 1421 O O . LYS A 1 180 ? -17.391 -11.398 -6.73 1 93.19 180 LYS A O 1
ATOM 1426 N N . VAL A 1 181 ? -15.312 -10.898 -6.258 1 89.44 181 VAL A N 1
ATOM 1427 C CA . VAL A 1 181 ? -14.82 -11.406 -7.535 1 89.44 181 VAL A CA 1
ATOM 1428 C C . VAL A 1 181 ? -14.383 -12.867 -7.375 1 89.44 181 VAL A C 1
ATOM 1430 O O . VAL A 1 181 ? -14.68 -13.703 -8.227 1 89.44 181 VAL A O 1
ATOM 1433 N N . CYS A 1 182 ? -13.609 -13.148 -6.422 1 80.56 182 CYS A N 1
ATOM 1434 C CA . CYS A 1 182 ? -13.125 -14.516 -6.238 1 80.56 182 CYS A CA 1
ATOM 1435 C C . CYS A 1 182 ? -12.656 -14.734 -4.805 1 80.56 182 CYS A C 1
ATOM 1437 O O . CYS A 1 182 ? -12.734 -13.828 -3.973 1 80.56 182 CYS A O 1
ATOM 1439 N N . THR A 1 183 ? -12.516 -15.992 -4.531 1 71.75 183 THR A N 1
ATOM 1440 C CA . THR A 1 183 ? -11.781 -16.375 -3.33 1 71.75 183 THR A CA 1
ATOM 1441 C C . THR A 1 183 ? -10.367 -16.844 -3.686 1 71.75 183 THR A C 1
ATOM 1443 O O . THR A 1 183 ? -10.164 -17.484 -4.719 1 71.75 183 THR A O 1
ATOM 1446 N N . VAL A 1 184 ? -9.398 -16.016 -3.197 1 63.41 184 VAL A N 1
ATOM 1447 C CA . VAL A 1 184 ? -8.008 -16.25 -3.539 1 63.41 184 VAL A CA 1
ATOM 1448 C C . VAL A 1 184 ? -7.719 -17.75 -3.504 1 63.41 184 VAL A C 1
ATOM 1450 O O . VAL A 1 184 ? -8.352 -18.5 -2.748 1 63.41 184 VAL A O 1
ATOM 1453 N N . ARG A 1 185 ? -6.773 -18.234 -4.449 1 58.5 185 ARG A N 1
ATOM 1454 C CA . ARG A 1 185 ? -6.453 -19.578 -4.91 1 58.5 185 ARG A CA 1
ATOM 1455 C C . ARG A 1 185 ? -6.055 -20.484 -3.74 1 58.5 185 ARG A C 1
ATOM 1457 O O . ARG A 1 185 ? -5.348 -20.031 -2.83 1 58.5 185 ARG A O 1
ATOM 1464 N N . TYR A 1 186 ? -6.438 -21.953 -3.793 1 50 186 TYR A N 1
ATOM 1465 C CA . TYR A 1 186 ? -6.152 -23.219 -3.117 1 50 186 TYR A CA 1
ATOM 1466 C C . TYR A 1 186 ? -6.816 -23.266 -1.748 1 50 186 TYR A C 1
ATOM 1468 O O . TYR A 1 186 ? -6.145 -23.453 -0.731 1 50 186 TYR A O 1
ATOM 1476 N N . MET A 1 187 ? -8.047 -22.531 -1.689 1 39.12 187 MET A N 1
ATOM 1477 C CA . MET A 1 187 ? -8.773 -23.062 -0.542 1 39.12 187 MET A CA 1
ATOM 1478 C C . MET A 1 187 ? -9.078 -24.547 -0.732 1 39.12 187 MET A C 1
ATOM 1480 O O . MET A 1 187 ? -9.312 -25 -1.854 1 39.12 187 MET A O 1
ATOM 1484 N N . MET B 1 1 ? -3.203 -18.719 -2.205 1 55.88 1 MET B N 1
ATOM 1485 C CA . MET B 1 1 ? -3.076 -18.625 -0.753 1 55.88 1 MET B CA 1
ATOM 1486 C C . MET B 1 1 ? -3.641 -17.312 -0.233 1 55.88 1 MET B C 1
ATOM 1488 O O . MET B 1 1 ? -3.625 -16.312 -0.94 1 55.88 1 MET B O 1
ATOM 1492 N N . MET B 1 2 ? -4.129 -17.344 1.048 1 60.38 2 MET B N 1
ATOM 1493 C CA . MET B 1 2 ? -4.602 -16.219 1.864 1 60.38 2 MET B CA 1
ATOM 1494 C C . MET B 1 2 ? -3.457 -15.281 2.207 1 60.38 2 MET B C 1
ATOM 1496 O O . MET B 1 2 ? -2.385 -15.719 2.625 1 60.38 2 MET B O 1
ATOM 1500 N N . ARG B 1 3 ? -3.695 -14.117 1.97 1 83.25 3 ARG B N 1
ATOM 1501 C CA . ARG B 1 3 ? -2.486 -13.328 2.168 1 83.25 3 ARG B CA 1
ATOM 1502 C C . ARG B 1 3 ? -2.803 -12.016 2.877 1 83.25 3 ARG B C 1
ATOM 1504 O O . ARG B 1 3 ? -3.771 -11.336 2.535 1 83.25 3 ARG B O 1
ATOM 1511 N N . GLY B 1 4 ? -2.162 -11.836 3.955 1 92.94 4 GLY B N 1
ATOM 1512 C CA . GLY B 1 4 ? -2.01 -10.523 4.562 1 92.94 4 GLY B CA 1
ATOM 1513 C C . GLY B 1 4 ? -0.652 -9.898 4.301 1 92.94 4 GLY B C 1
ATOM 1514 O O . GLY B 1 4 ? 0.353 -10.609 4.195 1 92.94 4 GLY B O 1
ATOM 1515 N N . ALA B 1 5 ? -0.679 -8.602 4.086 1 96.25 5 ALA B N 1
ATOM 1516 C CA . ALA B 1 5 ? 0.54 -7.805 3.984 1 96.25 5 ALA B CA 1
ATOM 1517 C C . ALA B 1 5 ? 1.362 -8.211 2.766 1 96.25 5 ALA B C 1
ATOM 1519 O O . ALA B 1 5 ? 2.596 -8.18 2.801 1 96.25 5 ALA B O 1
ATOM 1520 N N . GLY B 1 6 ? 0.76 -8.773 1.732 1 96.19 6 GLY B N 1
ATOM 1521 C CA . GLY B 1 6 ? 1.369 -8.969 0.427 1 96.19 6 GLY B CA 1
ATOM 1522 C C . GLY B 1 6 ? 1.166 -7.797 -0.512 1 96.19 6 GLY B C 1
ATOM 1523 O O . GLY B 1 6 ? 0.864 -6.688 -0.07 1 96.19 6 GLY B O 1
ATOM 1524 N N . GLY B 1 7 ? 1.477 -7.988 -1.77 1 96.31 7 GLY B N 1
ATOM 1525 C CA . GLY B 1 7 ? 1.309 -6.941 -2.762 1 96.31 7 GLY B CA 1
ATOM 1526 C C . GLY B 1 7 ? 0.386 -7.336 -3.898 1 96.31 7 GLY B C 1
ATOM 1527 O O . GLY B 1 7 ? 0.188 -8.523 -4.16 1 96.31 7 GLY B O 1
ATOM 1528 N N . MET B 1 8 ? -0.141 -6.332 -4.488 1 96.44 8 MET B N 1
ATOM 1529 C CA . MET B 1 8 ? -0.975 -6.543 -5.668 1 96.44 8 MET B CA 1
ATOM 1530 C C . MET B 1 8 ? -0.85 -5.371 -6.637 1 96.44 8 MET B C 1
ATOM 1532 O O . MET B 1 8 ? -0.845 -4.211 -6.219 1 96.44 8 MET B O 1
ATOM 1536 N N . ILE B 1 9 ? -0.708 -5.684 -7.871 1 96.81 9 ILE B N 1
ATOM 1537 C CA . ILE B 1 9 ? -0.813 -4.668 -8.914 1 96.81 9 ILE B CA 1
ATOM 1538 C C . ILE B 1 9 ? -1.693 -5.188 -10.055 1 96.81 9 ILE B C 1
ATOM 1540 O O . ILE B 1 9 ? -1.815 -6.398 -10.25 1 96.81 9 ILE B O 1
ATOM 1544 N N . SER B 1 10 ? -2.299 -4.301 -10.688 1 95.56 10 SER B N 1
ATOM 1545 C CA . SER B 1 10 ? -3.104 -4.641 -11.859 1 95.56 10 SER B CA 1
ATOM 1546 C C . SER B 1 10 ? -2.344 -4.367 -13.148 1 95.56 10 SER B C 1
ATOM 1548 O O . SER B 1 10 ? -1.671 -3.344 -13.273 1 95.56 10 SER B O 1
ATOM 1550 N N . ILE B 1 11 ? -2.443 -5.289 -14.062 1 93.94 11 ILE B N 1
ATOM 1551 C CA . ILE B 1 11 ? -1.892 -5.125 -15.398 1 93.94 11 ILE B CA 1
ATOM 1552 C C . ILE B 1 11 ? -2.986 -5.355 -16.438 1 93.94 11 ILE B C 1
ATOM 1554 O O . ILE B 1 11 ? -3.896 -6.156 -16.219 1 93.94 11 ILE B O 1
ATOM 1558 N N . GLU B 1 12 ? -2.869 -4.629 -17.484 1 94 12 GLU B N 1
ATOM 1559 C CA . GLU B 1 12 ? -3.84 -4.785 -18.578 1 94 12 GLU B CA 1
ATOM 1560 C C . GLU B 1 12 ? -3.188 -5.379 -19.812 1 94 12 GLU B C 1
ATOM 1562 O O . GLU B 1 12 ? -2.154 -4.891 -20.281 1 94 12 GLU B O 1
ATOM 1567 N N . HIS B 1 13 ? -3.736 -6.461 -20.281 1 90.94 13 HIS B N 1
ATOM 1568 C CA . HIS B 1 13 ? -3.318 -7.109 -21.516 1 90.94 13 HIS B CA 1
ATOM 1569 C C . HIS B 1 13 ? -4.504 -7.332 -22.453 1 90.94 13 HIS B C 1
ATOM 1571 O O . HIS B 1 13 ? -5.469 -8.008 -22.094 1 90.94 13 HIS B O 1
ATOM 1577 N N . ASP B 1 14 ? -4.43 -6.781 -23.703 1 89.25 14 ASP B N 1
ATOM 1578 C CA . ASP B 1 14 ? -5.469 -6.906 -24.719 1 89.25 14 ASP B CA 1
ATOM 1579 C C . ASP B 1 14 ? -6.836 -6.523 -24.156 1 89.25 14 ASP B C 1
ATOM 1581 O O . ASP B 1 14 ? -7.812 -7.25 -24.344 1 89.25 14 ASP B O 1
ATOM 1585 N N . GLY B 1 15 ? -6.828 -5.508 -23.359 1 89.75 15 GLY B N 1
ATOM 1586 C CA . GLY B 1 15 ? -8.07 -4.949 -22.844 1 89.75 15 GLY B CA 1
ATOM 1587 C C . GLY B 1 15 ? -8.594 -5.688 -21.641 1 89.75 15 GLY B C 1
ATOM 1588 O O . GLY B 1 15 ? -9.688 -5.391 -21.141 1 89.75 15 GLY B O 1
ATOM 1589 N N . VAL B 1 16 ? -7.809 -6.676 -21.203 1 93.38 16 VAL B N 1
ATOM 1590 C CA . VAL B 1 16 ? -8.242 -7.469 -20.047 1 93.38 16 VAL B CA 1
ATOM 1591 C C . VAL B 1 16 ? -7.34 -7.176 -18.859 1 93.38 16 VAL B C 1
ATOM 1593 O O . VAL B 1 16 ? -6.113 -7.172 -18.984 1 93.38 16 VAL B O 1
ATOM 1596 N N . HIS B 1 17 ? -7.965 -6.945 -17.703 1 94.06 17 HIS B N 1
ATOM 1597 C CA . HIS B 1 17 ? -7.195 -6.676 -16.5 1 94.06 17 HIS B CA 1
ATOM 1598 C C . HIS B 1 17 ? -6.82 -7.969 -15.781 1 94.06 17 HIS B C 1
ATOM 1600 O O . HIS B 1 17 ? -7.641 -8.883 -15.672 1 94.06 17 HIS B O 1
ATOM 1606 N N . HIS B 1 18 ? -5.605 -8.008 -15.406 1 94.94 18 HIS B N 1
ATOM 1607 C CA . HIS B 1 18 ? -5.066 -9.094 -14.586 1 94.94 18 HIS B CA 1
ATOM 1608 C C . HIS B 1 18 ? -4.484 -8.555 -13.281 1 94.94 18 HIS B C 1
ATOM 1610 O O . HIS B 1 18 ? -3.867 -7.488 -13.266 1 94.94 18 HIS B O 1
ATOM 1616 N N . LEU B 1 19 ? -4.719 -9.32 -12.234 1 95.12 19 LEU B N 1
ATOM 1617 C CA . LEU B 1 19 ? -4.148 -8.969 -10.938 1 95.12 19 LEU B CA 1
ATOM 1618 C C . LEU B 1 19 ? -2.955 -9.859 -10.609 1 95.12 19 LEU B C 1
ATOM 1620 O O . LEU B 1 19 ? -3.09 -11.086 -10.555 1 95.12 19 LEU B O 1
ATOM 1624 N N . LEU B 1 20 ? -1.813 -9.25 -10.5 1 96 20 LEU B N 1
ATOM 1625 C CA . LEU B 1 20 ? -0.643 -9.961 -10 1 96 20 LEU B CA 1
ATOM 1626 C C . LEU B 1 20 ? -0.529 -9.82 -8.484 1 96 20 LEU B C 1
ATOM 1628 O O . LEU B 1 20 ? -0.419 -8.703 -7.969 1 96 20 LEU B O 1
ATOM 1632 N N . MET B 1 21 ? -0.551 -10.922 -7.785 1 95.38 21 MET B N 1
ATOM 1633 C CA . MET B 1 21 ? -0.424 -10.953 -6.332 1 95.38 21 MET B CA 1
ATOM 1634 C C . MET B 1 21 ? 0.882 -11.617 -5.91 1 95.38 21 MET B C 1
ATOM 1636 O O . MET B 1 21 ? 1.278 -12.633 -6.488 1 95.38 21 MET B O 1
ATOM 1640 N N . ILE B 1 22 ? 1.544 -11.008 -4.922 1 96.38 22 ILE B N 1
ATOM 1641 C CA . ILE B 1 22 ? 2.877 -11.477 -4.555 1 96.38 22 ILE B CA 1
ATOM 1642 C C . ILE B 1 22 ? 3.006 -11.523 -3.035 1 96.38 22 ILE B C 1
ATOM 1644 O O . ILE B 1 22 ? 2.662 -10.562 -2.344 1 96.38 22 ILE B O 1
ATOM 1648 N N . GLY B 1 23 ? 3.533 -12.609 -2.547 1 95.69 23 GLY B N 1
ATOM 1649 C CA . GLY B 1 23 ? 4.008 -12.719 -1.176 1 95.69 23 GLY B CA 1
ATOM 1650 C C . GLY B 1 23 ? 2.906 -12.539 -0.148 1 95.69 23 GLY B C 1
ATOM 1651 O O . GLY B 1 23 ? 1.722 -12.648 -0.473 1 95.69 23 GLY B O 1
ATOM 1652 N N . GLY B 1 24 ? 3.342 -12.289 1.023 1 95.69 24 GLY B N 1
ATOM 1653 C CA . GLY B 1 24 ? 2.432 -12.062 2.135 1 95.69 24 GLY B CA 1
ATOM 1654 C C . GLY B 1 24 ? 2.596 -13.07 3.256 1 95.69 24 GLY B C 1
ATOM 1655 O O . GLY B 1 24 ? 3.51 -13.898 3.225 1 95.69 24 GLY B O 1
ATOM 1656 N N . ARG B 1 25 ? 1.77 -12.844 4.188 1 93.38 25 ARG B N 1
ATOM 1657 C CA . ARG B 1 25 ? 1.779 -13.703 5.375 1 93.38 25 ARG B CA 1
ATOM 1658 C C . ARG B 1 25 ? 0.364 -14.109 5.766 1 93.38 25 ARG B C 1
ATOM 1660 O O . ARG B 1 25 ? -0.611 -13.523 5.285 1 93.38 25 ARG B O 1
ATOM 1667 N N . GLY B 1 26 ? 0.379 -15.133 6.625 1 89.31 26 GLY B N 1
ATOM 1668 C CA . GLY B 1 26 ? -0.92 -15.562 7.121 1 89.31 26 GLY B CA 1
ATOM 1669 C C . GLY B 1 26 ? -0.931 -17 7.617 1 89.31 26 GLY B C 1
ATOM 1670 O O . GLY B 1 26 ? 0.064 -17.469 8.164 1 89.31 26 GLY B O 1
ATOM 1671 N N . SER B 1 27 ? -2.092 -17.562 7.473 1 85.56 27 SER B N 1
ATOM 1672 C CA . SER B 1 27 ? -2.266 -18.938 7.957 1 85.56 27 SER B CA 1
ATOM 1673 C C . SER B 1 27 ? -1.621 -19.938 7.016 1 85.56 27 SER B C 1
ATOM 1675 O O . SER B 1 27 ? -1.151 -19.578 5.934 1 85.56 27 SER B O 1
ATOM 1677 N N . LYS B 1 28 ? -1.579 -21.141 7.461 1 85.19 28 LYS B N 1
ATOM 1678 C CA . LYS B 1 28 ? -1.028 -22.219 6.652 1 85.19 28 LYS B CA 1
ATOM 1679 C C . LYS B 1 28 ? -1.722 -22.297 5.297 1 85.19 28 LYS B C 1
ATOM 1681 O O . LYS B 1 28 ? -2.951 -22.359 5.223 1 85.19 28 LYS B O 1
ATOM 1686 N N 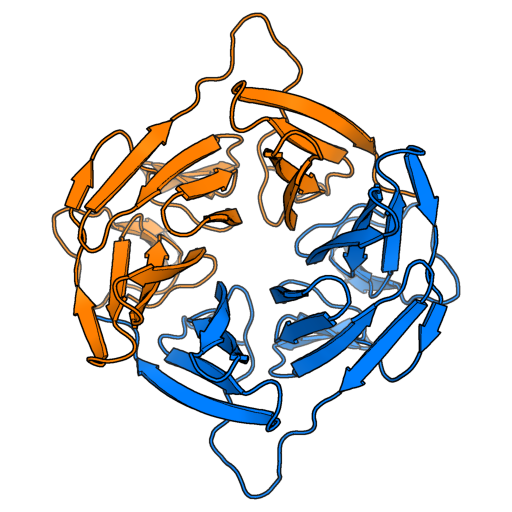. PRO B 1 29 ? -0.874 -22.297 4.27 1 84.38 29 PRO B N 1
ATOM 1687 C CA . PRO B 1 29 ? -1.498 -22.438 2.953 1 84.38 29 PRO B CA 1
ATOM 1688 C C . PRO B 1 29 ? -2.125 -23.812 2.74 1 84.38 29 PRO B C 1
ATOM 1690 O O . PRO B 1 29 ? -1.555 -24.828 3.154 1 84.38 29 PRO B O 1
ATOM 1693 N N . ALA B 1 30 ? -3.273 -23.781 2.119 1 79.88 30 ALA B N 1
ATOM 1694 C CA . ALA B 1 30 ? -3.928 -25.047 1.812 1 79.88 30 ALA B CA 1
ATOM 1695 C C . ALA B 1 30 ? -3.107 -25.859 0.814 1 79.88 30 ALA B C 1
ATOM 1697 O O . ALA B 1 30 ? -3.084 -27.094 0.879 1 79.88 30 ALA B O 1
ATOM 1698 N N . VAL B 1 31 ? -2.514 -25.219 -0.106 1 84 31 VAL B N 1
ATOM 1699 C CA . VAL B 1 31 ? -1.676 -25.828 -1.129 1 84 31 VAL B CA 1
ATOM 1700 C C . VAL B 1 31 ? -0.327 -25.125 -1.189 1 84 31 VAL B C 1
ATOM 1702 O O . VAL B 1 31 ? -0.265 -23.891 -1.124 1 84 31 VAL B O 1
ATOM 1705 N N . GLN B 1 32 ? 0.684 -25.891 -1.196 1 88.62 32 GLN B N 1
ATOM 1706 C CA . GLN B 1 32 ? 2.029 -25.359 -1.384 1 88.62 32 GLN B CA 1
ATOM 1707 C C . GLN B 1 32 ? 2.582 -25.734 -2.756 1 88.62 32 GLN B C 1
ATOM 1709 O O . GLN B 1 32 ? 2.781 -26.922 -3.051 1 88.62 32 GLN B O 1
ATOM 1714 N N . LEU B 1 33 ? 2.783 -24.75 -3.543 1 88.38 33 LEU B N 1
ATOM 1715 C CA . LEU B 1 33 ? 3.318 -24.984 -4.879 1 88.38 33 LEU B CA 1
ATOM 1716 C C . LEU B 1 33 ? 4.832 -25.156 -4.832 1 88.38 33 LEU B C 1
ATOM 1718 O O . LEU B 1 33 ? 5.523 -24.453 -4.098 1 88.38 33 LEU B O 1
ATOM 1722 N N . PRO B 1 34 ? 5.367 -26.016 -5.574 1 88.06 34 PRO B N 1
ATOM 1723 C CA . PRO B 1 34 ? 6.77 -26.406 -5.445 1 88.06 34 PRO B CA 1
ATOM 1724 C C . PRO B 1 34 ? 7.734 -25.297 -5.848 1 88.06 34 PRO B C 1
ATOM 1726 O O . PRO B 1 34 ? 8.867 -25.25 -5.359 1 88.06 34 PRO B O 1
ATOM 1729 N N . HIS B 1 35 ? 7.371 -24.438 -6.645 1 88.81 35 HIS B N 1
ATOM 1730 C CA . HIS B 1 35 ? 8.32 -23.453 -7.137 1 88.81 35 HIS B CA 1
ATOM 1731 C C . HIS B 1 35 ? 8.367 -22.234 -6.215 1 88.81 35 HIS B C 1
ATOM 1733 O O . HIS B 1 35 ? 9.156 -21.312 -6.434 1 88.81 35 HIS B O 1
ATOM 1739 N N . TYR B 1 36 ? 7.547 -22.25 -5.148 1 93.5 36 TYR B N 1
ATOM 1740 C CA . TYR B 1 36 ? 7.535 -21.156 -4.172 1 93.5 36 TYR B CA 1
ATOM 1741 C C . TYR B 1 36 ? 7.973 -21.656 -2.799 1 93.5 36 TYR B C 1
ATOM 1743 O O . TYR B 1 36 ? 8.016 -22.875 -2.557 1 93.5 36 TYR B O 1
ATOM 1751 N N . LYS B 1 37 ? 8.367 -20.734 -2.027 1 95.12 37 LYS B N 1
ATOM 1752 C CA . LYS B 1 37 ? 8.758 -21.078 -0.66 1 95.12 37 LYS B CA 1
ATOM 1753 C C . LYS B 1 37 ? 7.68 -20.656 0.337 1 95.12 37 LYS B C 1
ATOM 1755 O O . LYS B 1 37 ? 7.082 -19.578 0.2 1 95.12 37 LYS B O 1
ATOM 1760 N N . TYR B 1 38 ? 7.473 -21.484 1.29 1 94.5 38 TYR B N 1
ATOM 1761 C CA . TYR B 1 38 ? 6.57 -21.266 2.414 1 94.5 38 TYR B CA 1
ATOM 1762 C C . TYR B 1 38 ? 7.277 -21.5 3.74 1 94.5 38 TYR B C 1
ATOM 1764 O O . TYR B 1 38 ? 7.711 -22.625 4.027 1 94.5 38 TYR B O 1
ATOM 1772 N N . ILE B 1 39 ? 7.371 -20.438 4.508 1 95.81 39 ILE B N 1
ATOM 1773 C CA . ILE B 1 39 ? 8.086 -20.531 5.773 1 95.81 39 ILE B CA 1
ATOM 1774 C C . ILE B 1 39 ? 7.098 -20.422 6.934 1 95.81 39 ILE B C 1
ATOM 1776 O O . ILE B 1 39 ? 6.336 -19.453 7.012 1 95.81 39 ILE B O 1
ATOM 1780 N N . GLU B 1 40 ? 7.148 -21.391 7.789 1 93.94 40 GLU B N 1
ATOM 1781 C CA . GLU B 1 40 ? 6.316 -21.391 8.984 1 93.94 40 GLU B CA 1
ATOM 1782 C C . GLU B 1 40 ? 7.066 -20.797 10.18 1 93.94 40 GLU B C 1
ATOM 1784 O O . GLU B 1 40 ? 8.219 -21.156 10.43 1 93.94 40 GLU B O 1
ATOM 1789 N N . PHE B 1 41 ? 6.371 -19.922 10.914 1 93.19 41 PHE B N 1
ATOM 1790 C CA . PHE B 1 41 ? 6.938 -19.359 12.133 1 93.19 41 PHE B CA 1
ATOM 1791 C C . PHE B 1 41 ? 6.488 -20.156 13.352 1 93.19 41 PHE B C 1
ATOM 1793 O O . PHE B 1 41 ? 5.504 -20.891 13.297 1 93.19 41 PHE B O 1
ATOM 1800 N N . PRO B 1 42 ? 7.191 -20.047 14.43 1 86.94 42 PRO B N 1
ATOM 1801 C CA . PRO B 1 42 ? 6.848 -20.812 15.633 1 86.94 42 PRO B CA 1
ATOM 1802 C C . PRO B 1 42 ? 5.422 -20.547 16.109 1 86.94 42 PRO B C 1
ATOM 1804 O O . PRO B 1 42 ? 4.773 -21.453 16.641 1 86.94 42 PRO B O 1
ATOM 1807 N N . HIS B 1 43 ? 4.855 -19.406 15.922 1 82.31 43 HIS B N 1
ATOM 1808 C CA . HIS B 1 43 ? 3.514 -19.109 16.406 1 82.31 43 HIS B CA 1
ATOM 1809 C C . HIS B 1 43 ? 2.455 -19.484 15.383 1 82.31 43 HIS B C 1
ATOM 1811 O O . HIS B 1 43 ? 1.266 -19.234 15.578 1 82.31 43 HIS B O 1
ATOM 1817 N N . GLY B 1 44 ? 2.887 -20.109 14.258 1 84.25 44 GLY B N 1
ATOM 1818 C CA . GLY B 1 44 ? 1.951 -20.688 13.305 1 84.25 44 GLY B CA 1
ATOM 1819 C C . GLY B 1 44 ? 1.696 -19.797 12.109 1 84.25 44 GLY B C 1
ATOM 1820 O O . GLY B 1 44 ? 0.984 -20.188 11.18 1 84.25 44 GLY B O 1
ATOM 1821 N N . ASP B 1 45 ? 2.268 -18.688 12.141 1 87.75 45 ASP B N 1
ATOM 1822 C CA . ASP B 1 45 ? 2.141 -17.812 10.969 1 87.75 45 ASP B CA 1
ATOM 1823 C C . ASP B 1 45 ? 3.068 -18.266 9.844 1 87.75 45 ASP B C 1
ATOM 1825 O O . ASP B 1 45 ? 4.086 -18.922 10.094 1 87.75 45 ASP B O 1
ATOM 1829 N N . TRP B 1 46 ? 2.672 -18.016 8.656 1 92.31 46 TRP B N 1
ATOM 1830 C CA . TRP B 1 46 ? 3.455 -18.391 7.488 1 92.31 46 TRP B CA 1
ATOM 1831 C C . TRP B 1 46 ? 3.789 -17.172 6.637 1 92.31 46 TRP B C 1
ATOM 1833 O O . TRP B 1 46 ? 3.084 -16.156 6.691 1 92.31 46 TRP B O 1
ATOM 1843 N N . ARG B 1 47 ? 4.812 -17.25 5.898 1 95.44 47 ARG B N 1
ATOM 1844 C CA . ARG B 1 47 ? 5.199 -16.266 4.898 1 95.44 47 ARG B CA 1
ATOM 1845 C C . ARG B 1 47 ? 5.629 -16.938 3.598 1 95.44 47 ARG B C 1
ATOM 1847 O O . ARG B 1 47 ? 6.246 -18 3.619 1 95.44 47 ARG B O 1
ATOM 1854 N N . THR B 1 48 ? 5.379 -16.297 2.488 1 95.94 48 THR B N 1
ATOM 1855 C CA . THR B 1 48 ? 5.668 -16.938 1.206 1 95.94 48 THR B CA 1
ATOM 1856 C C . THR B 1 48 ? 6.164 -15.906 0.195 1 95.94 48 THR B C 1
ATOM 1858 O O . THR B 1 48 ? 6.059 -14.695 0.427 1 95.94 48 THR B O 1
ATOM 1861 N N . ASN B 1 49 ? 6.777 -16.391 -0.857 1 96.88 49 ASN B N 1
ATOM 1862 C CA . ASN B 1 49 ? 7.082 -15.578 -2.025 1 96.88 49 ASN B CA 1
ATOM 1863 C C . ASN B 1 49 ? 6.238 -15.984 -3.23 1 96.88 49 ASN B C 1
ATOM 1865 O O . ASN B 1 49 ? 6.637 -15.766 -4.375 1 96.88 49 ASN B O 1
ATOM 1869 N N . GLU B 1 50 ? 5.117 -16.578 -2.982 1 94.88 50 GLU B N 1
ATOM 1870 C CA . GLU B 1 50 ? 4.238 -17.078 -4.039 1 94.88 50 GLU B CA 1
ATOM 1871 C C . GLU B 1 50 ? 3.729 -15.93 -4.91 1 94.88 50 GLU B C 1
ATOM 1873 O O . GLU B 1 50 ? 3.375 -14.867 -4.398 1 94.88 50 GLU B O 1
ATOM 1878 N N . HIS B 1 51 ? 3.674 -16.219 -6.246 1 95.25 51 HIS B N 1
ATOM 1879 C CA . HIS B 1 51 ? 3.051 -15.344 -7.23 1 95.25 51 HIS B CA 1
ATOM 1880 C C . HIS B 1 51 ? 1.799 -15.984 -7.824 1 95.25 51 HIS B C 1
ATOM 1882 O O . HIS B 1 51 ? 1.776 -17.188 -8.078 1 95.25 51 HIS B O 1
ATOM 1888 N N . SER B 1 52 ? 0.868 -15.148 -8.016 1 93.12 52 SER B N 1
ATOM 1889 C CA . SER B 1 52 ? -0.33 -15.594 -8.719 1 93.12 52 SER B CA 1
ATOM 1890 C C . SER B 1 52 ? -0.903 -14.484 -9.594 1 93.12 52 SER B C 1
ATOM 1892 O O . SER B 1 52 ? -0.819 -13.305 -9.242 1 93.12 52 SER B O 1
ATOM 1894 N N . ILE B 1 53 ? -1.412 -14.852 -10.672 1 94.56 53 ILE B N 1
ATOM 1895 C CA . ILE B 1 53 ? -2.104 -13.922 -11.555 1 94.56 53 ILE B CA 1
ATOM 1896 C C . ILE B 1 53 ? -3.58 -14.297 -11.648 1 94.56 53 ILE B C 1
ATOM 1898 O O . ILE B 1 53 ? -3.918 -15.469 -11.844 1 94.56 53 ILE B O 1
ATOM 1902 N N . TYR B 1 54 ? -4.402 -13.344 -11.523 1 93.62 54 TYR B N 1
ATOM 1903 C CA . TYR B 1 54 ? -5.84 -13.531 -11.664 1 93.62 54 TYR B CA 1
ATOM 1904 C C . TYR B 1 54 ? -6.375 -12.758 -12.867 1 93.62 54 TYR B C 1
ATOM 1906 O O . TYR B 1 54 ? -6.215 -11.539 -12.945 1 93.62 54 TYR B O 1
ATOM 1914 N N . ASN B 1 55 ? -6.988 -13.492 -13.758 1 94.38 55 ASN B N 1
ATOM 1915 C CA . ASN B 1 55 ? -7.672 -12.891 -14.891 1 94.38 55 ASN B CA 1
ATOM 1916 C C . ASN B 1 55 ? -9.102 -12.484 -14.531 1 94.38 55 ASN B C 1
ATOM 1918 O O . ASN B 1 55 ? -9.961 -13.344 -14.32 1 94.38 55 ASN B O 1
ATOM 1922 N N . ILE B 1 56 ? -9.352 -11.219 -14.547 1 91.56 56 ILE B N 1
ATOM 1923 C CA . ILE B 1 56 ? -10.633 -10.719 -14.055 1 91.56 56 ILE B CA 1
ATOM 1924 C C . ILE B 1 56 ? -11.75 -11.148 -15.008 1 91.56 56 ILE B C 1
ATOM 1926 O O . ILE B 1 56 ? -12.875 -11.43 -14.57 1 91.56 56 ILE B O 1
ATOM 1930 N N . LEU B 1 57 ? -11.445 -11.219 -16.234 1 91.56 57 LEU B N 1
ATOM 1931 C CA . LEU B 1 57 ? -12.453 -11.555 -17.234 1 91.56 57 LEU B CA 1
ATOM 1932 C C . LEU B 1 57 ? -12.789 -13.039 -17.188 1 91.56 57 LEU B C 1
ATOM 1934 O O . LEU B 1 57 ? -13.953 -13.414 -17.031 1 91.56 57 LEU B O 1
ATOM 1938 N N . SER B 1 58 ? -11.766 -13.898 -17.266 1 93.06 58 SER B N 1
ATOM 1939 C CA . SER B 1 58 ? -12 -15.336 -17.297 1 93.06 58 SER B CA 1
ATOM 1940 C C . SER B 1 58 ? -12.203 -15.898 -15.883 1 93.06 58 SER B C 1
ATOM 1942 O O . SER B 1 58 ? -12.656 -17.031 -15.727 1 93.06 58 SER B O 1
ATOM 1944 N N . ARG B 1 59 ? -11.914 -15.141 -14.953 1 91.75 59 ARG B N 1
ATOM 1945 C CA . ARG B 1 59 ? -12.039 -15.523 -13.555 1 91.75 59 ARG B CA 1
ATOM 1946 C C . ARG B 1 59 ? -11.203 -16.766 -13.242 1 91.75 59 ARG B C 1
ATOM 1948 O O . ARG B 1 59 ? -11.664 -17.688 -12.578 1 91.75 59 ARG B O 1
ATOM 1955 N N . LYS B 1 60 ? -9.992 -16.734 -13.742 1 91.75 60 LYS B N 1
ATOM 1956 C CA . LYS B 1 60 ? -9.094 -17.859 -13.539 1 91.75 60 LYS B CA 1
ATOM 1957 C C . LYS B 1 60 ? -7.758 -17.406 -12.953 1 91.75 60 LYS B C 1
ATOM 1959 O O . LYS B 1 60 ? -7.27 -16.328 -13.289 1 91.75 60 LYS B O 1
ATOM 1964 N N . TRP B 1 61 ? -7.25 -18.281 -12.195 1 91.75 61 TRP B N 1
ATOM 1965 C CA . TRP B 1 61 ? -5.918 -18.094 -11.633 1 91.75 61 TRP B CA 1
ATOM 1966 C C . TRP B 1 61 ? -4.859 -18.781 -12.477 1 91.75 61 TRP B C 1
ATOM 1968 O O . TRP B 1 61 ? -5.125 -19.844 -13.078 1 91.75 61 TRP B O 1
ATOM 1978 N N . SER B 1 62 ? -3.703 -18.203 -12.5 1 91.94 62 SER B N 1
ATOM 1979 C CA . SER B 1 62 ? -2.547 -18.844 -13.109 1 91.94 62 SER B CA 1
ATOM 1980 C C . SER B 1 62 ? -1.266 -18.531 -12.352 1 91.94 62 SER B C 1
ATOM 1982 O O . SER B 1 62 ? -1.208 -17.531 -11.617 1 91.94 62 SER B O 1
ATOM 1984 N N . ASP B 1 63 ? -0.274 -19.391 -12.523 1 92.88 63 ASP B N 1
ATOM 1985 C CA . ASP B 1 63 ? 1.059 -19.172 -11.969 1 92.88 63 ASP B CA 1
ATOM 1986 C C . ASP B 1 63 ? 2.021 -18.656 -13.031 1 92.88 63 ASP B C 1
ATOM 1988 O O . ASP B 1 63 ? 2.266 -19.344 -14.039 1 92.88 63 ASP B O 1
ATOM 1992 N N . PRO B 1 64 ? 2.525 -17.531 -12.781 1 95.81 64 PRO B N 1
ATOM 1993 C CA . PRO B 1 64 ? 3.477 -17.047 -13.781 1 95.81 64 PRO B CA 1
ATOM 1994 C C . PRO B 1 64 ? 4.84 -17.719 -13.68 1 95.81 64 PRO B C 1
ATOM 1996 O O . PRO B 1 64 ? 5.219 -18.203 -12.609 1 95.81 64 PRO B O 1
ATOM 1999 N N . SER B 1 65 ? 5.531 -17.703 -14.828 1 97.12 65 SER B N 1
ATOM 2000 C CA . SER B 1 65 ? 6.957 -18.016 -14.781 1 97.12 65 SER B CA 1
ATOM 2001 C C . SER B 1 65 ? 7.742 -16.875 -14.133 1 97.12 65 SER B C 1
ATOM 2003 O O . SER B 1 65 ? 7.469 -15.703 -14.383 1 97.12 65 SER B O 1
ATOM 2005 N N . ILE B 1 66 ? 8.656 -17.234 -13.258 1 97.44 66 ILE B N 1
ATOM 2006 C CA . ILE B 1 66 ? 9.484 -16.234 -12.57 1 97.44 66 ILE B CA 1
ATOM 2007 C C . ILE B 1 66 ? 10.914 -16.312 -13.094 1 97.44 66 ILE B C 1
ATOM 2009 O O . ILE B 1 66 ? 11.547 -17.359 -13.047 1 97.44 66 ILE B O 1
ATOM 2013 N N . ILE B 1 67 ? 11.391 -15.234 -13.617 1 98 67 ILE B N 1
ATOM 2014 C CA . ILE B 1 67 ? 12.758 -15.156 -14.133 1 98 67 ILE B CA 1
ATOM 2015 C C . ILE B 1 67 ? 13.555 -14.133 -13.344 1 98 67 ILE B C 1
ATOM 2017 O O . ILE B 1 67 ? 13.062 -13.039 -13.055 1 98 67 ILE B O 1
ATOM 2021 N N . GLY B 1 68 ? 14.82 -14.477 -13.008 1 97.19 68 GLY B N 1
ATOM 2022 C CA . GLY B 1 68 ? 15.68 -13.578 -12.242 1 97.19 68 GLY B CA 1
ATOM 2023 C C . GLY B 1 68 ? 15.617 -13.828 -10.75 1 97.19 68 GLY B C 1
ATOM 2024 O O . GLY B 1 68 ? 14.984 -14.789 -10.297 1 97.19 68 GLY B O 1
ATOM 2025 N N . GLN B 1 69 ? 16.297 -13.023 -10.008 1 94.88 69 GLN B N 1
ATOM 2026 C CA . GLN B 1 69 ? 16.328 -13.125 -8.555 1 94.88 69 GLN B CA 1
ATOM 2027 C C . GLN B 1 69 ? 15.102 -12.484 -7.918 1 94.88 69 GLN B C 1
ATOM 2029 O O . GLN B 1 69 ? 15.07 -11.273 -7.691 1 94.88 69 GLN B O 1
ATOM 2034 N N . CYS B 1 70 ? 14.148 -13.312 -7.59 1 95.81 70 CYS B N 1
ATOM 2035 C CA . CYS B 1 70 ? 12.938 -12.773 -6.973 1 95.81 70 CYS B CA 1
ATOM 2036 C C . CYS B 1 70 ? 13.094 -12.68 -5.461 1 95.81 70 CYS B C 1
ATOM 2038 O O . CYS B 1 70 ? 14.086 -13.164 -4.902 1 95.81 70 CYS B O 1
ATOM 2040 N N . ILE B 1 71 ? 12.172 -12.086 -4.809 1 97 71 ILE B N 1
ATOM 2041 C CA . ILE B 1 71 ? 12.211 -11.898 -3.359 1 97 71 ILE B CA 1
ATOM 2042 C C . ILE B 1 71 ? 12.102 -13.258 -2.666 1 97 71 ILE B C 1
ATOM 2044 O O . ILE B 1 71 ? 11.453 -14.172 -3.182 1 97 71 ILE B O 1
ATOM 2048 N N . PRO B 1 72 ? 12.797 -13.461 -1.55 1 97.81 72 PRO B N 1
ATOM 2049 C CA . PRO B 1 72 ? 12.406 -14.562 -0.667 1 97.81 72 PRO B CA 1
ATOM 2050 C C . PRO B 1 72 ? 11.016 -14.375 -0.068 1 97.81 72 PRO B C 1
ATOM 2052 O O . PRO B 1 72 ? 10.336 -13.391 -0.377 1 97.81 72 PRO B O 1
ATOM 2055 N N . PRO B 1 73 ? 10.547 -15.375 0.709 1 97.38 73 PRO B N 1
ATOM 2056 C CA . PRO B 1 73 ? 9.289 -15.102 1.401 1 97.38 73 PRO B CA 1
ATOM 2057 C C . PRO B 1 73 ? 9.289 -13.758 2.121 1 97.38 73 PRO B C 1
ATOM 2059 O O . PRO B 1 73 ? 10.211 -13.469 2.893 1 97.38 73 PRO B O 1
ATOM 2062 N N . ALA B 1 74 ? 8.258 -12.914 1.836 1 97.94 74 ALA B N 1
ATOM 2063 C CA . ALA B 1 74 ? 8.305 -11.531 2.305 1 97.94 74 ALA B CA 1
ATOM 2064 C C . ALA B 1 74 ? 6.898 -10.977 2.508 1 97.94 74 ALA B C 1
ATOM 2066 O O . ALA B 1 74 ? 5.93 -11.5 1.952 1 97.94 74 ALA B O 1
ATOM 2067 N N . SER B 1 75 ? 6.785 -10 3.369 1 97.19 75 SER B N 1
ATOM 2068 C CA . SER B 1 75 ? 5.566 -9.242 3.623 1 97.19 75 SER B CA 1
ATOM 2069 C C . SER B 1 75 ? 5.883 -7.789 3.969 1 97.19 75 SER B C 1
ATOM 2071 O O . SER B 1 75 ? 7.047 -7.422 4.133 1 97.19 75 SER B O 1
ATOM 2073 N N . ASP B 1 76 ? 4.855 -6.93 3.988 1 97.19 76 ASP B N 1
ATOM 2074 C CA . ASP B 1 76 ? 4.93 -5.559 4.484 1 97.19 76 ASP B CA 1
ATOM 2075 C C . ASP B 1 76 ? 5.852 -4.711 3.609 1 97.19 76 ASP B C 1
ATOM 2077 O O . ASP B 1 76 ? 6.461 -3.752 4.09 1 97.19 76 ASP B O 1
ATOM 2081 N N . PHE B 1 77 ? 6.074 -5.195 2.361 1 98.25 77 PHE B N 1
ATOM 2082 C CA . PHE B 1 77 ? 6.73 -4.375 1.354 1 98.25 77 PHE B CA 1
ATOM 2083 C C . PHE B 1 77 ? 5.719 -3.508 0.616 1 98.25 77 PHE B C 1
ATOM 2085 O O . PHE B 1 77 ? 4.508 -3.658 0.808 1 98.25 77 PHE B O 1
ATOM 2092 N N . ILE B 1 78 ? 6.215 -2.559 -0.169 1 98.12 78 ILE B N 1
ATOM 2093 C CA . ILE B 1 78 ? 5.34 -1.883 -1.12 1 98.12 78 ILE B CA 1
ATOM 2094 C C . ILE B 1 78 ? 5.68 -2.33 -2.541 1 98.12 78 ILE B C 1
ATOM 2096 O O . ILE B 1 78 ? 6.832 -2.646 -2.84 1 98.12 78 ILE B O 1
ATOM 2100 N N . ILE B 1 79 ? 4.75 -2.447 -3.326 1 98.5 79 ILE B N 1
ATOM 2101 C CA . ILE B 1 79 ? 4.898 -2.643 -4.766 1 98.5 79 ILE B CA 1
ATOM 2102 C C . ILE B 1 79 ? 4.031 -1.63 -5.516 1 98.5 79 ILE B C 1
ATOM 2104 O O . ILE B 1 79 ? 2.846 -1.479 -5.219 1 98.5 79 ILE B O 1
ATOM 2108 N N . GLU B 1 80 ? 4.648 -0.911 -6.375 1 98.19 80 GLU B N 1
ATOM 2109 C CA . GLU B 1 80 ? 3.963 0.146 -7.113 1 98.19 80 GLU B CA 1
ATOM 2110 C C . GLU B 1 80 ? 4.09 -0.061 -8.625 1 98.19 80 GLU B C 1
ATOM 2112 O O . GLU B 1 80 ? 5.188 -0.316 -9.125 1 98.19 80 GLU B O 1
ATOM 2117 N N . LYS B 1 81 ? 3.002 0.016 -9.234 1 97.25 81 LYS B N 1
ATOM 2118 C CA . LYS B 1 81 ? 2.967 -0.072 -10.688 1 97.25 81 LYS B CA 1
ATOM 2119 C C . LYS B 1 81 ? 3.527 1.194 -11.328 1 97.25 81 LYS B C 1
ATOM 2121 O O . LYS B 1 81 ? 3.074 2.301 -11.031 1 97.25 81 LYS B O 1
ATOM 2126 N N . VAL B 1 82 ? 4.504 1.008 -12.18 1 97 82 VAL B N 1
ATOM 2127 C CA . VAL B 1 82 ? 5.051 2.125 -12.938 1 97 82 VAL B CA 1
ATOM 2128 C C . VAL B 1 82 ? 4.223 2.342 -14.203 1 97 82 VAL B C 1
ATOM 2130 O O . VAL B 1 82 ? 3.865 3.477 -14.531 1 97 82 VAL B O 1
ATOM 2133 N N . ASN B 1 83 ? 3.977 1.293 -14.859 1 93.81 83 ASN B N 1
ATOM 2134 C CA . ASN B 1 83 ? 3.105 1.194 -16.031 1 93.81 83 ASN B CA 1
ATOM 2135 C C . ASN B 1 83 ? 2.607 -0.232 -16.234 1 93.81 83 ASN B C 1
ATOM 2137 O O . ASN B 1 83 ? 2.68 -1.061 -15.328 1 93.81 83 ASN B O 1
ATOM 2141 N N . ASN B 1 84 ? 2.076 -0.57 -17.359 1 92.69 84 ASN B N 1
ATOM 2142 C CA . ASN B 1 84 ? 1.387 -1.84 -17.562 1 92.69 84 ASN B CA 1
ATOM 2143 C C . ASN B 1 84 ? 2.369 -3.006 -17.625 1 92.69 84 ASN B C 1
ATOM 2145 O O . ASN B 1 84 ? 1.962 -4.168 -17.609 1 92.69 84 ASN B O 1
ATOM 2149 N N . THR B 1 85 ? 3.643 -2.768 -17.703 1 94.94 85 THR B N 1
ATOM 2150 C CA . THR B 1 85 ? 4.586 -3.869 -17.844 1 94.94 85 THR B CA 1
ATOM 2151 C C . THR B 1 85 ? 5.707 -3.76 -16.812 1 94.94 85 THR B C 1
ATOM 2153 O O . THR B 1 85 ? 6.672 -4.527 -16.859 1 94.94 85 THR B O 1
ATOM 2156 N N . ARG B 1 86 ? 5.66 -2.711 -16.062 1 97.25 86 ARG B N 1
ATOM 2157 C CA . ARG B 1 86 ? 6.766 -2.49 -15.133 1 97.25 86 ARG B CA 1
ATOM 2158 C C . ARG B 1 86 ? 6.25 -2.107 -13.75 1 97.25 86 ARG B C 1
ATOM 2160 O O . ARG B 1 86 ? 5.301 -1.33 -13.633 1 97.25 86 ARG B O 1
ATOM 2167 N N . ALA B 1 87 ? 6.871 -2.684 -12.68 1 98.44 87 ALA B N 1
ATOM 2168 C CA . ALA B 1 87 ? 6.609 -2.336 -11.289 1 98.44 87 ALA B CA 1
ATOM 2169 C C . ALA B 1 87 ? 7.906 -2.262 -10.484 1 98.44 87 ALA B C 1
ATOM 2171 O O . ALA B 1 87 ? 8.969 -2.666 -10.969 1 98.44 87 ALA B O 1
ATOM 2172 N N . VAL B 1 88 ? 7.832 -1.645 -9.344 1 98.75 88 VAL B N 1
ATOM 2173 C CA . VAL B 1 88 ? 8.961 -1.563 -8.422 1 98.75 88 VAL B CA 1
ATOM 2174 C C . VAL B 1 88 ? 8.523 -2.006 -7.027 1 98.75 88 VAL B C 1
ATOM 2176 O O . VAL B 1 88 ? 7.43 -1.671 -6.578 1 98.75 88 VAL B O 1
ATOM 2179 N N . LEU B 1 89 ? 9.297 -2.844 -6.398 1 98.81 89 LEU B N 1
ATOM 2180 C CA . LEU B 1 89 ? 9.062 -3.348 -5.051 1 98.81 89 LEU B CA 1
ATOM 2181 C C . LEU B 1 89 ? 10.18 -2.926 -4.105 1 98.81 89 LEU B C 1
ATOM 2183 O O . LEU B 1 89 ? 11.359 -3.061 -4.434 1 98.81 89 LEU B O 1
ATOM 2187 N N . PHE B 1 90 ? 9.812 -2.379 -2.953 1 98.88 90 PHE B N 1
ATOM 2188 C CA . PHE B 1 90 ? 10.828 -1.915 -2.02 1 98.88 90 PHE B CA 1
ATOM 2189 C C . PHE B 1 90 ? 10.484 -2.318 -0.592 1 98.88 90 PHE B C 1
ATOM 2191 O O . PHE B 1 90 ? 9.328 -2.221 -0.18 1 98.88 90 PHE B O 1
ATOM 2198 N N . GLY B 1 91 ? 11.531 -2.732 0.136 1 98.62 91 GLY B N 1
ATOM 2199 C CA . GLY B 1 91 ? 11.469 -2.893 1.58 1 98.62 91 GLY B CA 1
ATOM 2200 C C . GLY B 1 91 ? 10.602 -4.051 2.018 1 98.62 91 GLY B C 1
ATOM 2201 O O . GLY B 1 91 ? 10.367 -4.988 1.247 1 98.62 91 GLY B O 1
ATOM 2202 N N . GLY B 1 92 ? 10.172 -3.994 3.252 1 98.31 92 GLY B N 1
ATOM 2203 C CA . GLY B 1 92 ? 9.375 -5.043 3.859 1 98.31 92 GLY B CA 1
ATOM 2204 C C . GLY B 1 92 ? 10.188 -6 4.711 1 98.31 92 GLY B C 1
ATOM 2205 O O . GLY B 1 92 ? 11.305 -5.68 5.113 1 98.31 92 GLY B O 1
ATOM 2206 N N . ILE B 1 93 ? 9.531 -7.031 5.012 1 97.94 93 ILE B N 1
ATOM 2207 C CA . ILE B 1 93 ? 10.133 -8.047 5.863 1 97.94 93 ILE B CA 1
ATOM 2208 C C . ILE B 1 93 ? 10.406 -9.312 5.047 1 97.94 93 ILE B C 1
ATOM 2210 O O . ILE B 1 93 ? 9.469 -9.969 4.574 1 97.94 93 ILE B O 1
ATOM 2214 N N . GLU B 1 94 ? 11.633 -9.586 4.887 1 98 94 GLU B N 1
ATOM 2215 C CA . GLU B 1 94 ? 12.039 -10.805 4.195 1 98 94 GLU B CA 1
ATOM 2216 C C . GLU B 1 94 ? 12.422 -11.906 5.184 1 98 94 GLU B C 1
ATOM 2218 O O . GLU B 1 94 ? 12.922 -11.617 6.273 1 98 94 GLU B O 1
ATOM 2223 N N . THR B 1 95 ? 12.172 -13.086 4.781 1 97.56 95 THR B N 1
ATOM 2224 C CA . THR B 1 95 ? 12.414 -14.234 5.645 1 97.56 95 THR B CA 1
ATOM 2225 C C . THR B 1 95 ? 13.273 -15.273 4.926 1 97.56 95 THR B C 1
ATOM 2227 O O . THR B 1 95 ? 13.008 -15.609 3.77 1 97.56 95 THR B O 1
ATOM 2230 N N . ASP B 1 96 ? 14.266 -15.781 5.672 1 96.69 96 ASP B N 1
ATOM 2231 C CA . ASP B 1 96 ? 15.117 -16.797 5.059 1 96.69 96 ASP B CA 1
ATOM 2232 C C . ASP B 1 96 ? 14.641 -18.203 5.414 1 96.69 96 ASP B C 1
ATOM 2234 O O . ASP B 1 96 ? 13.586 -18.375 6.027 1 96.69 96 ASP B O 1
ATOM 2238 N N . ASP B 1 97 ? 15.352 -19.172 5.023 1 94.81 97 ASP B N 1
ATOM 2239 C CA . ASP B 1 97 ? 14.938 -20.578 5.145 1 94.81 97 ASP B CA 1
ATOM 2240 C C . ASP B 1 97 ? 14.922 -21.016 6.605 1 94.81 97 ASP B C 1
ATOM 2242 O O . ASP B 1 97 ? 14.289 -22.031 6.945 1 94.81 97 ASP B O 1
ATOM 2246 N N . ASP B 1 98 ? 15.602 -20.297 7.504 1 95 98 ASP B N 1
ATOM 2247 C CA . ASP B 1 98 ? 15.656 -20.625 8.922 1 95 98 ASP B CA 1
ATOM 2248 C C . ASP B 1 98 ? 14.633 -19.812 9.719 1 95 98 ASP B C 1
ATOM 2250 O O . ASP B 1 98 ? 14.734 -19.703 10.938 1 95 98 ASP B O 1
ATOM 2254 N N . ALA B 1 99 ? 13.781 -19.141 8.977 1 94.81 99 ALA B N 1
ATOM 2255 C CA . ALA B 1 99 ? 12.703 -18.344 9.562 1 94.81 99 ALA B CA 1
ATOM 2256 C C . ALA B 1 99 ? 13.258 -17.109 10.266 1 94.81 99 ALA B C 1
ATOM 2258 O O . ALA B 1 99 ? 12.641 -16.578 11.203 1 94.81 99 ALA B O 1
ATOM 2259 N N . MET B 1 100 ? 14.453 -16.734 9.859 1 96.31 100 MET B N 1
ATOM 2260 C CA . MET B 1 100 ? 14.969 -15.461 10.328 1 96.31 100 MET B CA 1
ATOM 2261 C C . MET B 1 100 ? 14.477 -14.312 9.461 1 96.31 100 MET B C 1
ATOM 2263 O O . MET B 1 100 ? 14.508 -14.398 8.227 1 96.31 100 MET B O 1
ATOM 2267 N N . THR B 1 101 ? 14.039 -13.297 10.133 1 96.56 101 THR B N 1
ATOM 2268 C CA . THR B 1 101 ? 13.453 -12.18 9.391 1 96.56 101 THR B CA 1
ATOM 2269 C C . THR B 1 101 ? 14.414 -10.992 9.359 1 96.56 101 THR B C 1
ATOM 2271 O O . THR B 1 101 ? 15.211 -10.805 10.281 1 96.56 101 THR B O 1
ATOM 2274 N N . THR B 1 102 ? 14.32 -10.266 8.297 1 97.5 102 THR B N 1
ATOM 2275 C CA . THR B 1 102 ? 15.07 -9.023 8.125 1 97.5 102 THR B CA 1
ATOM 2276 C C . THR B 1 102 ? 14.18 -7.93 7.547 1 97.5 102 THR B C 1
ATOM 2278 O O . THR B 1 102 ? 13.508 -8.133 6.535 1 97.5 102 THR B O 1
ATOM 2281 N N . ASP B 1 103 ? 14.07 -6.773 8.258 1 97.94 103 ASP B N 1
ATOM 2282 C CA . ASP B 1 103 ? 13.516 -5.586 7.61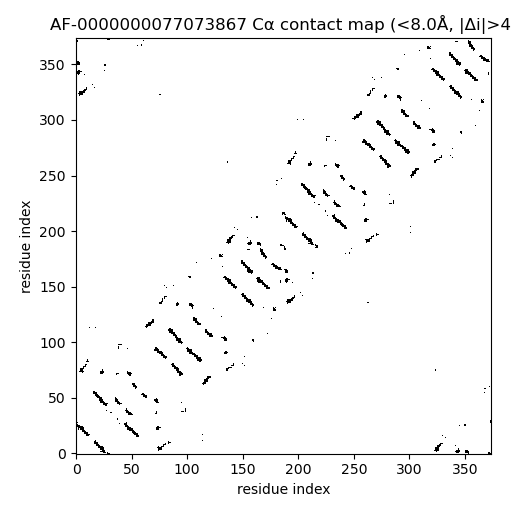7 1 97.94 103 ASP B CA 1
ATOM 2283 C C . ASP B 1 103 ? 14.461 -5.031 6.555 1 97.94 103 ASP B C 1
ATOM 2285 O O . ASP B 1 103 ? 15.5 -4.453 6.883 1 97.94 103 ASP B O 1
ATOM 2289 N N . THR B 1 104 ? 14.094 -5.152 5.348 1 98.06 104 THR B N 1
ATOM 2290 C CA . THR B 1 104 ? 15.062 -4.977 4.277 1 98.06 104 THR B CA 1
ATOM 2291 C C . THR B 1 104 ? 14.93 -3.594 3.643 1 98.06 104 THR B C 1
ATOM 2293 O O . THR B 1 104 ? 13.914 -2.918 3.83 1 98.06 104 THR B O 1
ATOM 2296 N N . ASN B 1 105 ? 15.992 -3.166 2.992 1 97.75 105 ASN B N 1
ATOM 2297 C CA . ASN B 1 105 ? 15.984 -2 2.113 1 97.75 105 ASN B CA 1
ATOM 2298 C C . ASN B 1 105 ? 16.234 -2.393 0.66 1 97.75 105 ASN B C 1
ATOM 2300 O O . ASN B 1 105 ? 16.734 -1.591 -0.129 1 97.75 105 ASN B O 1
ATOM 2304 N N . ASN B 1 106 ? 15.938 -3.666 0.323 1 98.19 106 ASN B N 1
ATOM 2305 C CA . ASN B 1 106 ? 16.078 -4.152 -1.047 1 98.19 106 ASN B CA 1
ATOM 2306 C C . ASN B 1 106 ? 15.055 -3.502 -1.976 1 98.19 106 ASN B C 1
ATOM 2308 O O . ASN B 1 106 ? 13.914 -3.242 -1.571 1 98.19 106 ASN B O 1
ATOM 2312 N N . ILE B 1 107 ? 15.539 -3.293 -3.164 1 98.62 107 ILE B N 1
ATOM 2313 C CA . ILE B 1 107 ? 14.656 -2.762 -4.191 1 98.62 107 ILE B CA 1
ATOM 2314 C C . ILE B 1 107 ? 14.766 -3.609 -5.457 1 98.62 107 ILE B C 1
ATOM 2316 O O . ILE B 1 107 ? 15.859 -4.031 -5.836 1 98.62 107 ILE B O 1
ATOM 2320 N N . TYR B 1 108 ? 13.633 -3.932 -6.016 1 98.81 108 TYR B N 1
ATOM 2321 C CA . TYR B 1 108 ? 13.516 -4.758 -7.215 1 98.81 108 TYR B CA 1
ATOM 2322 C C . TYR B 1 108 ? 12.703 -4.043 -8.289 1 98.81 108 TYR B C 1
ATOM 2324 O O . TYR B 1 108 ? 11.711 -3.377 -7.98 1 98.81 108 TYR B O 1
ATOM 2332 N N . ILE B 1 109 ? 13.094 -4.184 -9.492 1 98.75 109 ILE B N 1
ATOM 2333 C CA . ILE B 1 109 ? 12.289 -3.781 -10.641 1 98.75 109 ILE B CA 1
ATOM 2334 C C . ILE B 1 109 ? 11.719 -5.02 -11.328 1 98.75 109 ILE B C 1
ATOM 2336 O O . ILE B 1 109 ? 12.438 -5.992 -11.57 1 98.75 109 ILE B O 1
ATOM 2340 N N . LEU B 1 110 ? 10.461 -5 -11.57 1 98.69 110 LEU B N 1
ATOM 2341 C CA . LEU B 1 110 ? 9.773 -6.105 -12.227 1 98.69 110 LEU B CA 1
ATOM 2342 C C . LEU B 1 110 ? 9.336 -5.715 -13.633 1 98.69 110 LEU B C 1
ATOM 2344 O O . LEU B 1 110 ? 8.734 -4.656 -13.836 1 98.69 110 LEU B O 1
ATOM 2348 N N . GLU B 1 111 ? 9.648 -6.527 -14.617 1 98.44 111 GLU B N 1
ATOM 2349 C CA . GLU B 1 111 ? 9.016 -6.504 -15.93 1 98.44 111 GLU B CA 1
ATOM 2350 C C . GLU B 1 111 ? 7.988 -7.625 -16.062 1 98.44 111 GLU B C 1
ATOM 2352 O O . GLU B 1 111 ? 8.305 -8.797 -15.867 1 98.44 111 GLU B O 1
ATOM 2357 N N . ILE B 1 112 ? 6.766 -7.242 -16.453 1 97.69 112 ILE B N 1
ATOM 2358 C CA . ILE B 1 112 ? 5.656 -8.172 -16.297 1 97.69 112 ILE B CA 1
ATOM 2359 C C . ILE B 1 112 ? 4.973 -8.398 -17.641 1 97.69 112 ILE B C 1
ATOM 2361 O O . ILE B 1 112 ? 4.598 -7.441 -18.328 1 97.69 112 ILE B O 1
ATOM 2365 N N . SER B 1 113 ? 4.859 -9.586 -18.016 1 95.44 113 SER B N 1
ATOM 2366 C CA . SER B 1 113 ? 4.02 -10.008 -19.141 1 95.44 113 SER B CA 1
ATOM 2367 C C . SER B 1 113 ? 2.795 -10.781 -18.656 1 95.44 113 SER B C 1
ATOM 2369 O O . SER B 1 113 ? 2.533 -10.844 -17.453 1 95.44 113 SER B O 1
ATOM 2371 N N . ILE B 1 114 ? 2.053 -11.352 -19.5 1 91.31 114 ILE B N 1
ATOM 2372 C CA . ILE B 1 114 ? 0.796 -12.016 -19.172 1 91.31 114 ILE B CA 1
ATOM 2373 C C . ILE B 1 114 ? 1.083 -13.32 -18.422 1 91.31 114 ILE B C 1
ATOM 2375 O O . ILE B 1 114 ? 0.26 -13.781 -17.625 1 91.31 114 ILE B O 1
ATOM 2379 N N . SER B 1 115 ? 2.301 -13.875 -18.672 1 95.25 115 SER B N 1
ATOM 2380 C CA . SER B 1 115 ? 2.549 -15.195 -18.078 1 95.25 115 SER B CA 1
ATOM 2381 C C . SER B 1 115 ? 3.92 -15.25 -17.422 1 95.25 115 SER B C 1
ATOM 2383 O O . SER B 1 115 ? 4.336 -16.312 -16.938 1 95.25 115 SER B O 1
ATOM 2385 N N . THR B 1 116 ? 4.637 -14.141 -17.422 1 97.62 116 THR B N 1
ATOM 2386 C CA . THR B 1 116 ? 5.996 -14.156 -16.891 1 97.62 116 THR B CA 1
ATOM 2387 C C . THR B 1 116 ? 6.289 -12.883 -16.109 1 97.62 116 THR B C 1
ATOM 2389 O O . THR B 1 116 ? 5.883 -11.789 -16.5 1 97.62 116 THR B O 1
ATOM 2392 N N . VAL B 1 117 ? 6.988 -13.023 -15.016 1 98 117 VAL B N 1
ATOM 2393 C CA . VAL B 1 117 ? 7.504 -11.891 -14.242 1 98 117 VAL B CA 1
ATOM 2394 C C . VAL B 1 117 ? 9.031 -11.945 -14.203 1 98 117 VAL B C 1
ATOM 2396 O O . VAL B 1 117 ? 9.609 -12.922 -13.727 1 98 117 VAL B O 1
ATOM 2399 N N . PHE B 1 118 ? 9.648 -10.914 -14.734 1 98.62 118 PHE B N 1
ATOM 2400 C CA . PHE B 1 118 ? 11.102 -10.773 -14.688 1 98.62 118 PHE B CA 1
ATOM 2401 C C . PHE B 1 118 ? 11.523 -9.891 -13.523 1 98.62 118 PHE B C 1
ATOM 2403 O O . PHE B 1 118 ? 11.086 -8.734 -13.422 1 98.62 118 PHE B O 1
ATOM 2410 N N . TRP B 1 119 ? 12.375 -10.461 -12.68 1 98.62 119 TRP B N 1
ATOM 2411 C CA . TRP B 1 119 ? 12.852 -9.727 -11.508 1 98.62 119 TRP B CA 1
ATOM 2412 C C . TRP B 1 119 ? 14.281 -9.25 -11.711 1 98.62 119 TRP B C 1
ATOM 2414 O O . TRP B 1 119 ? 15.148 -10.023 -12.117 1 98.62 119 TRP B O 1
ATOM 2424 N N . GLN B 1 120 ? 14.453 -8.008 -11.406 1 98.5 120 GLN B N 1
ATOM 2425 C CA . GLN B 1 120 ? 15.789 -7.43 -11.352 1 98.5 120 GLN B CA 1
ATOM 2426 C C . GLN B 1 120 ? 16.078 -6.832 -9.977 1 98.5 120 GLN B C 1
ATOM 2428 O O . GLN B 1 120 ? 15.438 -5.863 -9.57 1 98.5 120 GLN B O 1
ATOM 2433 N N . TYR B 1 121 ? 17.016 -7.434 -9.297 1 98.19 121 TYR B N 1
ATOM 2434 C CA . TYR B 1 121 ? 17.5 -6.875 -8.039 1 98.19 121 TYR B CA 1
ATOM 2435 C C . TYR B 1 121 ? 18.484 -5.738 -8.289 1 98.19 121 TYR B C 1
ATOM 2437 O O . TYR B 1 121 ? 19.438 -5.891 -9.055 1 98.19 121 TYR B O 1
ATOM 2445 N N . ILE B 1 122 ? 18.234 -4.566 -7.664 1 97.62 122 ILE B N 1
ATOM 2446 C CA . ILE B 1 122 ? 19.156 -3.439 -7.785 1 97.62 122 ILE B CA 1
ATOM 2447 C C . ILE B 1 122 ? 20.109 -3.414 -6.586 1 97.62 122 ILE B C 1
ATOM 2449 O O . ILE B 1 122 ? 19.688 -3.072 -5.473 1 97.62 122 ILE B O 1
ATOM 2453 N N . LYS B 1 123 ? 21.312 -3.643 -6.832 1 94.31 123 LYS B N 1
ATOM 2454 C CA . LYS B 1 123 ? 22.312 -3.697 -5.773 1 94.31 123 LYS B CA 1
ATOM 2455 C C . LYS B 1 123 ? 22.719 -2.295 -5.336 1 94.31 123 LYS B C 1
ATOM 2457 O O . LYS B 1 123 ? 22.984 -1.428 -6.176 1 94.31 123 LYS B O 1
ATOM 2462 N N . LYS B 1 124 ? 22.703 -2.113 -4.027 1 92.62 124 LYS B N 1
ATOM 2463 C CA . LYS B 1 124 ? 23.234 -0.866 -3.486 1 92.62 124 LYS B CA 1
ATOM 2464 C C . LYS B 1 124 ? 24.703 -0.679 -3.867 1 92.62 124 LYS B C 1
ATOM 2466 O O . LYS B 1 124 ? 25.531 -1.564 -3.635 1 92.62 124 LYS B O 1
ATOM 2471 N N . PRO B 1 125 ? 25 0.48 -4.398 1 90 125 PRO B N 1
ATOM 2472 C CA . PRO B 1 125 ? 26.422 0.726 -4.707 1 90 125 PRO B CA 1
ATOM 2473 C C . PRO B 1 125 ? 27.281 0.843 -3.453 1 90 125 PRO B C 1
ATOM 2475 O O . PRO B 1 125 ? 26.844 1.396 -2.443 1 90 125 PRO B O 1
ATOM 2478 N N . GLU B 1 126 ? 28.438 0.341 -3.484 1 85.31 126 GLU B N 1
ATOM 2479 C CA . GLU B 1 126 ? 29.344 0.327 -2.342 1 85.31 126 GLU B CA 1
ATOM 2480 C C . GLU B 1 126 ? 29.703 1.745 -1.911 1 85.31 126 GLU B C 1
ATOM 2482 O O . GLU B 1 126 ? 29.812 2.027 -0.717 1 85.31 126 GLU B O 1
ATOM 2487 N N . ALA B 1 127 ? 29.891 2.637 -2.793 1 83.25 127 ALA B N 1
ATOM 2488 C CA . ALA B 1 127 ? 30.453 3.961 -2.523 1 83.25 127 ALA B CA 1
ATOM 2489 C C . ALA B 1 127 ? 29.359 4.945 -2.121 1 83.25 127 ALA B C 1
ATOM 2491 O O . ALA B 1 127 ? 29.656 6.078 -1.726 1 83.25 127 ALA B O 1
ATOM 2492 N N . ILE B 1 128 ? 28.188 4.457 -2.135 1 75.62 128 ILE B N 1
ATOM 2493 C CA . ILE B 1 128 ? 27.109 5.422 -1.916 1 75.62 128 ILE B CA 1
ATOM 2494 C C . ILE B 1 128 ? 26.438 5.152 -0.573 1 75.62 128 ILE B C 1
ATOM 2496 O O . ILE B 1 128 ? 26.094 4.008 -0.265 1 75.62 128 ILE B O 1
ATOM 2500 N N . ASN B 1 129 ? 26.281 6.191 0.145 1 77.94 129 ASN B N 1
ATOM 2501 C CA . ASN B 1 129 ? 25.656 6.094 1.459 1 77.94 129 ASN B CA 1
ATOM 2502 C C . ASN B 1 129 ? 24.188 6.504 1.415 1 77.94 129 ASN B C 1
ATOM 2504 O O . ASN B 1 129 ? 23.438 6.234 2.352 1 77.94 129 ASN B O 1
ATOM 2508 N N . GLN B 1 130 ? 23.844 7.066 0.342 1 89.75 130 GLN B N 1
ATOM 2509 C CA . GLN B 1 130 ? 22.469 7.547 0.264 1 89.75 130 GLN B CA 1
ATOM 2510 C C . GLN B 1 130 ? 21.516 6.414 -0.093 1 89.75 130 GLN B C 1
ATOM 2512 O O . GLN B 1 130 ? 21.219 6.199 -1.269 1 89.75 130 GLN B O 1
ATOM 2517 N N . TRP B 1 131 ? 21.062 5.648 0.853 1 95.75 131 TRP B N 1
ATOM 2518 C CA . TRP B 1 131 ? 20.141 4.531 0.735 1 95.75 131 TRP B CA 1
ATOM 2519 C C . TRP B 1 131 ? 19.25 4.426 1.974 1 95.75 131 TRP B C 1
ATOM 2521 O O . TRP B 1 131 ? 19.75 4.488 3.104 1 95.75 131 TRP B O 1
ATOM 2531 N N . PRO B 1 132 ? 18.016 4.402 1.791 1 96.31 132 PRO B N 1
ATOM 2532 C CA . PRO B 1 132 ? 17.188 4.281 2.988 1 96.31 132 PRO B CA 1
ATOM 2533 C C . PRO B 1 132 ? 17.516 3.043 3.818 1 96.31 132 PRO B C 1
ATOM 2535 O O . PRO B 1 132 ? 17.938 2.021 3.27 1 96.31 132 PRO B O 1
ATOM 2538 N N . VAL B 1 133 ? 17.344 3.096 5.129 1 95.44 133 VAL B N 1
ATOM 2539 C CA . VAL B 1 133 ? 17.5 1.927 5.988 1 95.44 133 VAL B CA 1
ATOM 2540 C C . VAL B 1 133 ? 16.344 0.955 5.758 1 95.44 133 VAL B C 1
ATOM 2542 O O . VAL B 1 133 ? 15.32 1.327 5.188 1 95.44 133 VAL B O 1
ATOM 2545 N N . GLY B 1 134 ? 16.562 -0.274 6.164 1 97.5 134 GLY B N 1
ATOM 2546 C CA . GLY B 1 134 ? 15.492 -1.256 6.082 1 97.5 134 GLY B CA 1
ATOM 2547 C C . GLY B 1 134 ? 14.258 -0.853 6.855 1 97.5 134 GLY B C 1
ATOM 2548 O O . GLY B 1 134 ? 14.352 -0.301 7.953 1 97.5 134 GLY B O 1
ATOM 2549 N N . ARG B 1 135 ? 13.117 -1.208 6.297 1 97.88 135 ARG B N 1
ATOM 2550 C CA . ARG B 1 135 ? 11.883 -0.722 6.898 1 97.88 135 ARG B CA 1
ATOM 2551 C C . ARG B 1 135 ? 10.688 -1.544 6.43 1 97.88 135 ARG B C 1
ATOM 2553 O O . ARG B 1 135 ? 10.75 -2.207 5.395 1 97.88 135 ARG B O 1
ATOM 2560 N N . PHE B 1 136 ? 9.648 -1.45 7.203 1 97.62 136 PHE B N 1
ATOM 2561 C CA . PHE B 1 136 ? 8.336 -1.966 6.836 1 97.62 136 PHE B CA 1
ATOM 2562 C C . PHE B 1 136 ? 7.246 -0.97 7.203 1 97.62 136 PHE B C 1
ATOM 2564 O O . PHE B 1 136 ? 7.516 0.056 7.832 1 97.62 136 PHE B O 1
ATOM 2571 N N . ALA B 1 137 ? 6.043 -1.163 6.664 1 96.44 137 ALA B N 1
ATOM 2572 C CA . ALA B 1 137 ? 4.898 -0.3 6.941 1 96.44 137 ALA B CA 1
ATOM 2573 C C . ALA B 1 137 ? 5.152 1.121 6.445 1 96.44 137 ALA B C 1
ATOM 2575 O O . ALA B 1 137 ? 4.676 2.088 7.047 1 96.44 137 ALA B O 1
ATOM 2576 N N . HIS B 1 138 ? 6.016 1.292 5.473 1 97.38 138 HIS B N 1
ATOM 2577 C CA . HIS B 1 138 ? 6.223 2.584 4.828 1 97.38 138 HIS B CA 1
ATOM 2578 C C . HIS B 1 138 ? 5.184 2.828 3.738 1 97.38 138 HIS B C 1
ATOM 2580 O O . HIS B 1 138 ? 4.492 1.899 3.316 1 97.38 138 HIS B O 1
ATOM 2586 N N . ALA B 1 139 ? 5.008 4.043 3.402 1 96.69 139 ALA B N 1
ATOM 2587 C CA . ALA B 1 139 ? 4.137 4.422 2.295 1 96.69 139 ALA B CA 1
ATOM 2588 C C . ALA B 1 139 ? 4.945 4.719 1.036 1 96.69 139 ALA B C 1
ATOM 2590 O O . ALA B 1 139 ? 6.133 5.043 1.115 1 96.69 139 ALA B O 1
ATOM 2591 N N . GLY B 1 140 ? 4.332 4.547 -0.066 1 96.69 140 GLY B N 1
ATOM 2592 C CA . GLY B 1 140 ? 5.012 4.816 -1.322 1 96.69 140 GLY B CA 1
ATOM 2593 C C . GLY B 1 140 ? 4.059 5.117 -2.465 1 96.69 140 GLY B C 1
ATOM 2594 O O . GLY B 1 140 ? 2.861 4.844 -2.367 1 96.69 140 GLY B O 1
ATOM 2595 N N . ASP B 1 141 ? 4.605 5.73 -3.484 1 97.44 141 ASP B N 1
ATOM 2596 C CA . ASP B 1 141 ? 3.887 6.043 -4.715 1 97.44 141 ASP B CA 1
ATOM 2597 C C . ASP B 1 141 ? 4.855 6.297 -5.867 1 97.44 141 ASP B C 1
ATOM 2599 O O . ASP B 1 141 ? 6.055 6.488 -5.648 1 97.44 141 ASP B O 1
ATOM 2603 N N . ILE B 1 142 ? 4.293 6.285 -7.078 1 97.56 142 ILE B N 1
ATOM 2604 C CA . ILE B 1 142 ? 5.086 6.559 -8.273 1 97.56 142 ILE B CA 1
ATOM 2605 C C . ILE B 1 142 ? 4.828 7.988 -8.75 1 97.56 142 ILE B C 1
ATOM 2607 O O . ILE B 1 142 ? 3.684 8.445 -8.766 1 97.56 142 ILE B O 1
ATOM 2611 N N . ILE B 1 143 ? 5.891 8.625 -9.055 1 96.31 143 ILE B N 1
ATOM 2612 C CA . ILE B 1 143 ? 5.797 9.906 -9.75 1 96.31 143 ILE B CA 1
ATOM 2613 C C . ILE B 1 143 ? 6.531 9.828 -11.086 1 96.31 143 ILE B C 1
ATOM 2615 O O . ILE B 1 143 ? 7.582 9.188 -11.188 1 96.31 143 ILE B O 1
ATOM 2619 N N . ILE B 1 144 ? 5.961 10.469 -12.07 1 94.19 144 ILE B N 1
ATOM 2620 C CA . ILE B 1 144 ? 6.605 10.594 -13.375 1 94.19 144 ILE B CA 1
ATOM 2621 C C . ILE B 1 144 ? 7.008 12.047 -13.617 1 94.19 144 ILE B C 1
ATOM 2623 O O . ILE B 1 144 ? 6.148 12.93 -13.703 1 94.19 144 ILE B O 1
ATOM 2627 N N . THR B 1 145 ? 8.242 12.289 -13.773 1 88.56 145 THR B N 1
ATOM 2628 C CA . THR B 1 145 ? 8.719 13.656 -13.953 1 88.56 145 THR B CA 1
ATOM 2629 C C . THR B 1 145 ? 8.484 14.125 -15.383 1 88.56 145 THR B C 1
ATOM 2631 O O . THR B 1 145 ? 8.078 13.344 -16.25 1 88.56 145 THR B O 1
ATOM 2634 N N . GLY B 1 146 ? 8.695 15.445 -15.664 1 82.12 146 GLY B N 1
ATOM 2635 C CA . GLY B 1 146 ? 8.484 16.047 -16.969 1 82.12 146 GLY B CA 1
ATOM 2636 C C . GLY B 1 146 ? 9.328 15.414 -18.062 1 82.12 146 GLY B C 1
ATOM 2637 O O . GLY B 1 146 ? 9.008 15.523 -19.25 1 82.12 146 GLY B O 1
ATOM 2638 N N . LEU B 1 147 ? 10.32 14.734 -17.859 1 82.81 147 LEU B N 1
ATOM 2639 C CA . LEU B 1 147 ? 11.156 14.062 -18.859 1 82.81 147 LEU B CA 1
ATOM 2640 C C . LEU B 1 147 ? 10.734 12.609 -19.031 1 82.81 147 LEU B C 1
ATOM 2642 O O . LEU B 1 147 ? 11.5 11.797 -19.531 1 82.81 147 LEU B O 1
ATOM 2646 N N . ASN B 1 148 ? 9.594 12.312 -18.438 1 86.81 148 ASN B N 1
ATOM 2647 C CA . ASN B 1 148 ? 9.031 10.969 -18.469 1 86.81 148 ASN B CA 1
ATOM 2648 C C . ASN B 1 148 ? 9.898 9.977 -17.703 1 86.81 148 ASN B C 1
ATOM 2650 O O . ASN B 1 148 ? 10.078 8.836 -18.125 1 86.81 148 ASN B O 1
ATOM 2654 N N . CYS B 1 149 ? 10.508 10.484 -16.672 1 93.38 149 CYS B N 1
ATOM 2655 C CA . CYS B 1 149 ? 11.344 9.656 -15.812 1 93.38 149 CYS B CA 1
ATOM 2656 C C . CYS B 1 149 ? 10.562 9.156 -14.609 1 93.38 149 CYS B C 1
ATOM 2658 O O . CYS B 1 149 ? 10.117 9.953 -13.773 1 93.38 149 CYS B O 1
ATOM 2660 N N . PRO B 1 150 ? 10.469 7.84 -14.508 1 97.19 150 PRO B N 1
ATOM 2661 C CA . PRO B 1 150 ? 9.703 7.309 -13.375 1 97.19 150 PRO B CA 1
ATOM 2662 C C . PRO B 1 150 ? 10.508 7.273 -12.078 1 97.19 150 PRO B C 1
ATOM 2664 O O . PRO B 1 150 ? 11.68 6.875 -12.086 1 97.19 150 PRO B O 1
ATOM 2667 N N . MET B 1 151 ? 9.836 7.738 -11.008 1 97.56 151 MET B N 1
ATOM 2668 C CA . MET B 1 151 ? 10.438 7.75 -9.68 1 97.56 151 MET B CA 1
ATOM 2669 C C . MET B 1 151 ? 9.539 7.039 -8.672 1 97.56 151 MET B C 1
ATOM 2671 O O . MET B 1 151 ? 8.32 7.156 -8.734 1 97.56 151 MET B O 1
ATOM 2675 N N . LEU B 1 152 ? 10.156 6.309 -7.777 1 98.5 152 LEU B N 1
ATOM 2676 C CA . LEU B 1 152 ? 9.461 5.832 -6.586 1 98.5 152 LEU B CA 1
ATOM 2677 C C . LEU B 1 152 ? 9.719 6.754 -5.398 1 98.5 152 LEU B C 1
ATOM 2679 O O . LEU B 1 152 ? 10.875 7.047 -5.078 1 98.5 152 LEU B O 1
ATOM 2683 N N . VAL B 1 153 ? 8.703 7.242 -4.789 1 97.12 153 VAL B N 1
ATOM 2684 C CA . VAL B 1 153 ? 8.828 7.98 -3.537 1 97.12 153 VAL B CA 1
ATOM 2685 C C . VAL B 1 153 ? 8.367 7.105 -2.375 1 97.12 153 VAL B C 1
ATOM 2687 O O . VAL B 1 153 ? 7.352 6.41 -2.479 1 97.12 153 VAL B O 1
ATOM 2690 N N . ILE B 1 154 ? 9.109 7.082 -1.298 1 97.19 154 ILE B N 1
ATOM 2691 C CA . ILE B 1 154 ? 8.703 6.371 -0.089 1 97.19 154 ILE B CA 1
ATOM 2692 C C . ILE B 1 154 ? 8.773 7.312 1.111 1 97.19 154 ILE B C 1
ATOM 2694 O O . ILE B 1 154 ? 9.516 8.297 1.093 1 97.19 154 ILE B O 1
ATOM 2698 N N . SER B 1 155 ? 8.023 7.012 2.107 1 95.06 155 SER B N 1
ATOM 2699 C CA . SER B 1 155 ? 8.008 7.828 3.316 1 95.06 155 SER B CA 1
ATOM 2700 C C . SER B 1 155 ? 7.738 6.98 4.555 1 95.06 155 SER B C 1
ATOM 2702 O O . SER B 1 155 ? 6.883 6.094 4.531 1 95.06 155 SER B O 1
ATOM 2704 N N . GLY B 1 156 ? 8.531 7.246 5.574 1 94.31 156 GLY B N 1
ATOM 2705 C CA . GLY B 1 156 ? 8.281 6.707 6.902 1 94.31 156 GLY B CA 1
ATOM 2706 C C . GLY B 1 156 ? 8.492 5.207 6.984 1 94.31 156 GLY B C 1
ATOM 2707 O O . GLY B 1 156 ? 9.438 4.676 6.398 1 94.31 156 GLY B O 1
ATOM 2708 N N . GLY B 1 157 ? 7.598 4.602 7.766 1 95.62 157 GLY B N 1
ATOM 2709 C CA . GLY B 1 157 ? 7.738 3.191 8.102 1 95.62 157 GLY B CA 1
ATOM 2710 C C . GLY B 1 157 ? 8.344 2.965 9.477 1 95.62 157 GLY B C 1
ATOM 2711 O O . GLY B 1 157 ? 8.453 3.896 10.273 1 95.62 157 GLY B O 1
ATOM 2712 N N . LEU B 1 158 ? 8.555 1.745 9.695 1 95 158 LEU B N 1
ATOM 2713 C CA . LEU B 1 158 ? 9.156 1.31 10.953 1 95 158 LEU B CA 1
ATOM 2714 C C . LEU B 1 158 ? 10.438 0.518 10.703 1 95 158 LEU B C 1
ATOM 2716 O O . LEU B 1 158 ? 10.539 -0.195 9.703 1 95 158 LEU B O 1
ATOM 2720 N N . ASN B 1 159 ? 11.344 0.674 11.633 1 92.75 159 ASN B N 1
ATOM 2721 C CA . ASN B 1 159 ? 12.562 -0.125 11.516 1 92.75 159 ASN B CA 1
ATOM 2722 C C . ASN B 1 159 ? 12.484 -1.384 12.375 1 92.75 159 ASN B C 1
ATOM 2724 O O . ASN B 1 159 ? 11.438 -1.695 12.945 1 92.75 159 ASN B O 1
ATOM 2728 N N . LYS B 1 160 ? 13.609 -2.107 12.453 1 90.06 160 LYS B N 1
ATOM 2729 C CA . LYS B 1 160 ? 13.672 -3.404 13.125 1 90.06 160 LYS B CA 1
ATOM 2730 C C . LYS B 1 160 ? 13.328 -3.277 14.602 1 90.06 160 LYS B C 1
ATOM 2732 O O . LYS B 1 160 ? 12.852 -4.234 15.219 1 90.06 160 LYS B O 1
ATOM 2737 N N . ASN B 1 161 ? 13.547 -2.107 15.148 1 88.56 161 ASN B N 1
ATOM 2738 C CA . ASN B 1 161 ? 13.258 -1.858 16.547 1 88.56 161 ASN B CA 1
ATOM 2739 C C . ASN B 1 161 ? 11.859 -1.288 16.75 1 88.56 161 ASN B C 1
ATOM 2741 O O . ASN B 1 161 ? 11.508 -0.847 17.844 1 88.56 161 ASN B O 1
ATOM 2745 N N . ASN B 1 162 ? 11.133 -1.141 15.695 1 86.69 162 ASN B N 1
ATOM 2746 C CA . ASN B 1 162 ? 9.789 -0.577 15.672 1 86.69 162 ASN B CA 1
ATOM 2747 C C . ASN B 1 162 ? 9.812 0.929 15.922 1 86.69 162 ASN B C 1
ATOM 2749 O O . ASN B 1 162 ? 8.828 1.495 16.406 1 86.69 162 ASN B O 1
ATOM 2753 N N . ASP B 1 163 ? 10.992 1.457 15.664 1 88.94 163 ASP B N 1
ATOM 2754 C CA . ASP B 1 163 ? 11.047 2.916 15.68 1 88.94 163 ASP B CA 1
ATOM 2755 C C . ASP B 1 163 ? 10.438 3.504 14.414 1 88.94 163 ASP B C 1
ATOM 2757 O O . ASP B 1 163 ? 10.641 2.984 13.312 1 88.94 163 ASP B O 1
ATOM 2761 N N . THR B 1 164 ? 9.703 4.566 14.633 1 91.06 164 THR B N 1
ATOM 2762 C CA . THR B 1 164 ? 9.109 5.242 13.484 1 91.06 164 THR B CA 1
ATOM 2763 C C . THR B 1 164 ? 10.172 6.027 12.711 1 91.06 164 THR B C 1
ATOM 2765 O O . THR B 1 164 ? 10.977 6.742 13.312 1 91.06 164 THR B O 1
ATOM 2768 N N . LEU B 1 165 ? 10.148 5.852 11.484 1 92 165 LEU B N 1
ATOM 2769 C CA . LEU B 1 165 ? 11.062 6.578 10.609 1 92 165 LEU B CA 1
ATOM 2770 C C . LEU B 1 165 ? 10.398 7.84 10.062 1 92 165 LEU B C 1
ATOM 2772 O O . LEU B 1 165 ? 9.188 7.859 9.82 1 92 165 LEU B O 1
ATOM 2776 N N . ASP B 1 166 ? 11.141 8.875 9.805 1 88.62 166 ASP B N 1
ATOM 2777 C CA . ASP B 1 166 ? 10.578 10.164 9.422 1 88.62 166 ASP B CA 1
ATOM 2778 C C . ASP B 1 166 ? 11.172 10.656 8.102 1 88.62 166 ASP B C 1
ATOM 2780 O O . ASP B 1 166 ? 11.023 11.828 7.746 1 88.62 166 ASP B O 1
ATOM 2784 N N . ASP B 1 167 ? 11.805 9.805 7.457 1 91.94 167 ASP B N 1
ATOM 2785 C CA . ASP B 1 167 ? 12.492 10.219 6.242 1 91.94 167 ASP B CA 1
ATOM 2786 C C . ASP B 1 167 ? 11.648 9.93 5.004 1 91.94 167 ASP B C 1
ATOM 2788 O O . ASP B 1 167 ? 10.82 9.016 5.012 1 91.94 167 ASP B O 1
ATOM 2792 N N . CYS B 1 168 ? 11.852 10.727 3.984 1 94.31 168 CYS B N 1
ATOM 2793 C CA . CYS B 1 168 ? 11.289 10.57 2.648 1 94.31 168 CYS B CA 1
ATOM 2794 C C . CYS B 1 168 ? 12.391 10.43 1.604 1 94.31 168 CYS B C 1
ATOM 2796 O O . CYS B 1 168 ? 13.375 11.18 1.627 1 94.31 168 CYS B O 1
ATOM 2798 N N . TRP B 1 169 ? 12.234 9.445 0.761 1 96 169 TRP B N 1
ATOM 2799 C CA . TRP B 1 169 ? 13.242 9.156 -0.25 1 96 169 TRP B CA 1
ATOM 2800 C C . TRP B 1 169 ? 12.617 9.062 -1.637 1 96 169 TRP B C 1
ATOM 2802 O O . TRP B 1 169 ? 11.438 8.719 -1.771 1 96 169 TRP B O 1
ATOM 2812 N N . ILE B 1 170 ? 13.383 9.414 -2.658 1 96.62 170 ILE B N 1
ATOM 2813 C CA . ILE B 1 170 ? 13.008 9.219 -4.055 1 96.62 170 ILE B CA 1
ATOM 2814 C C . ILE B 1 170 ? 14.023 8.305 -4.738 1 96.62 170 ILE B C 1
ATOM 2816 O O . ILE B 1 170 ? 15.234 8.492 -4.602 1 96.62 170 ILE B O 1
ATOM 2820 N N . PHE B 1 171 ? 13.547 7.363 -5.395 1 97.88 171 PHE B N 1
ATOM 2821 C CA . PHE B 1 171 ? 14.367 6.453 -6.188 1 97.88 171 PHE B CA 1
ATOM 2822 C C . PHE B 1 171 ? 14.148 6.695 -7.68 1 97.88 171 PHE B C 1
ATOM 2824 O O . PHE B 1 171 ? 13.031 6.559 -8.18 1 97.88 171 PHE B O 1
ATOM 2831 N N . ASN B 1 172 ? 15.242 7.031 -8.398 1 96.88 172 ASN B N 1
ATOM 2832 C CA . ASN B 1 172 ? 15.211 7.094 -9.859 1 96.88 172 ASN B CA 1
ATOM 2833 C C . ASN B 1 172 ? 15.234 5.703 -10.477 1 96.88 172 ASN B C 1
ATOM 2835 O O . ASN B 1 172 ? 16.266 5.027 -10.461 1 96.88 172 ASN B O 1
ATOM 2839 N N . ILE B 1 173 ? 14.148 5.293 -11.023 1 97.69 173 ILE B N 1
ATOM 2840 C CA . ILE B 1 173 ? 13.984 3.92 -11.484 1 97.69 173 ILE B CA 1
ATOM 2841 C C . ILE B 1 173 ? 14.891 3.66 -12.68 1 97.69 173 ILE B C 1
ATOM 2843 O O . ILE B 1 173 ? 15.352 2.535 -12.883 1 97.69 173 ILE B O 1
ATOM 2847 N N . THR B 1 174 ? 15.188 4.652 -13.414 1 95.81 174 THR B N 1
ATOM 2848 C CA . THR B 1 174 ? 16.047 4.527 -14.586 1 95.81 174 THR B CA 1
ATOM 2849 C C . THR B 1 174 ? 17.516 4.547 -14.18 1 95.81 174 THR B C 1
ATOM 2851 O O . THR B 1 174 ? 18.297 3.709 -14.633 1 95.81 174 THR B O 1
ATOM 2854 N N . GLN B 1 175 ? 17.906 5.379 -13.266 1 94.56 175 GLN B N 1
ATOM 2855 C CA . GLN B 1 175 ? 19.297 5.574 -12.914 1 94.56 175 GLN B CA 1
ATOM 2856 C C . GLN B 1 175 ? 19.688 4.715 -11.719 1 94.56 175 GLN B C 1
ATOM 2858 O O . GLN B 1 175 ? 20.875 4.598 -11.391 1 94.56 175 GLN B O 1
ATOM 2863 N N . HIS B 1 176 ? 18.766 4.152 -11.062 1 96.12 176 HIS B N 1
ATOM 2864 C CA . HIS B 1 176 ? 18.984 3.262 -9.93 1 96.12 176 HIS B CA 1
ATOM 2865 C C . HIS B 1 176 ? 19.719 3.979 -8.805 1 96.12 176 HIS B C 1
ATOM 2867 O O . HIS B 1 176 ? 20.703 3.461 -8.266 1 96.12 176 HIS B O 1
ATOM 2873 N N . SER B 1 177 ? 19.156 5.129 -8.43 1 95.06 177 SER B N 1
ATOM 2874 C CA . SER B 1 177 ? 19.766 5.902 -7.344 1 95.06 177 SER B CA 1
ATOM 2875 C C . SER B 1 177 ? 18.703 6.504 -6.434 1 95.06 177 SER B C 1
ATOM 2877 O O . SER B 1 177 ? 17.625 6.891 -6.898 1 95.06 177 SER B O 1
ATOM 2879 N N . TRP B 1 178 ? 19.078 6.621 -5.172 1 97.06 178 TRP B N 1
ATOM 2880 C CA . TRP B 1 178 ? 18.203 7.219 -4.16 1 97.06 178 TRP B CA 1
ATOM 2881 C C . TRP B 1 178 ? 18.672 8.633 -3.816 1 97.06 178 TRP B C 1
ATOM 2883 O O . TRP B 1 178 ? 19.875 8.906 -3.768 1 97.06 178 TRP B O 1
ATOM 2893 N N . VAL B 1 179 ? 17.703 9.453 -3.502 1 93.94 179 VAL B N 1
ATOM 2894 C CA . VAL B 1 179 ? 17.984 10.75 -2.891 1 93.94 179 VAL B CA 1
ATOM 2895 C C . VAL B 1 179 ? 17.016 10.984 -1.727 1 93.94 179 VAL B C 1
ATOM 2897 O O . VAL B 1 179 ? 15.812 10.75 -1.852 1 93.94 179 VAL B O 1
ATOM 2900 N N . LYS B 1 180 ? 17.594 11.383 -0.63 1 93.19 180 LYS B N 1
ATOM 2901 C CA . LYS B 1 180 ? 16.734 11.773 0.488 1 93.19 180 LYS B CA 1
ATOM 2902 C C . LYS B 1 180 ? 16.109 13.148 0.242 1 93.19 180 LYS B C 1
ATOM 2904 O O . LYS B 1 180 ? 16.812 14.109 -0.063 1 93.19 180 LYS B O 1
ATOM 2909 N N . VAL B 1 181 ? 14.836 13.242 0.325 1 89.38 181 VAL B N 1
ATOM 2910 C CA . VAL B 1 181 ? 14.141 14.469 -0.036 1 89.38 181 VAL B CA 1
ATOM 2911 C C . VAL B 1 181 ? 13.883 15.312 1.215 1 89.38 181 VAL B C 1
ATOM 2913 O O . VAL B 1 181 ? 14.07 16.531 1.201 1 89.38 181 VAL B O 1
ATOM 2916 N N . CYS B 1 182 ? 13.352 14.758 2.217 1 80.62 182 CYS B N 1
ATOM 2917 C CA . CYS B 1 182 ? 13.039 15.5 3.43 1 80.62 182 CYS B CA 1
ATOM 2918 C C . CYS B 1 182 ? 12.891 14.57 4.625 1 80.62 182 CYS B C 1
ATOM 2920 O O . CYS B 1 182 ? 13.07 13.359 4.496 1 80.62 182 CYS B O 1
ATOM 2922 N N . THR B 1 183 ? 12.883 15.234 5.738 1 72.56 183 THR B N 1
ATOM 2923 C CA . THR B 1 183 ? 12.438 14.555 6.945 1 72.56 183 THR B CA 1
ATOM 2924 C C . THR B 1 183 ? 11.008 14.953 7.297 1 72.56 183 THR B C 1
ATOM 2926 O O . THR B 1 183 ? 10.609 16.094 7.082 1 72.56 183 THR B O 1
ATOM 2929 N N . VAL B 1 184 ? 10.148 13.898 7.305 1 63.56 184 VAL B N 1
ATOM 2930 C CA . VAL B 1 184 ? 8.734 14.156 7.543 1 63.56 184 VAL B CA 1
ATOM 2931 C C . VAL B 1 184 ? 8.57 15.164 8.68 1 63.56 184 VAL B C 1
ATOM 2933 O O . VAL B 1 184 ? 9.414 15.227 9.586 1 63.56 184 VAL B O 1
ATOM 2936 N N . ARG B 1 185 ? 7.527 16.031 8.57 1 60.03 185 ARG B N 1
ATOM 2937 C CA . ARG B 1 185 ? 7.242 17.25 9.305 1 60.03 185 ARG B CA 1
ATOM 2938 C C . ARG B 1 185 ? 7.223 17 10.812 1 60.03 185 ARG B C 1
ATOM 2940 O O . ARG B 1 185 ? 6.664 16 11.266 1 60.03 185 ARG B O 1
ATOM 2947 N N . TYR B 1 186 ? 7.668 18.125 11.703 1 49.59 186 TYR B N 1
ATOM 2948 C CA . TYR B 1 186 ? 7.645 18.422 13.133 1 49.59 186 TYR B CA 1
ATOM 2949 C C . TYR B 1 186 ? 8.594 17.516 13.891 1 49.59 186 TYR B C 1
ATOM 2951 O O . TYR B 1 186 ? 8.219 16.906 14.898 1 49.59 186 TYR B O 1
ATOM 2959 N N . MET B 1 187 ? 9.734 17.141 13.188 1 40.06 187 MET B N 1
ATOM 2960 C CA . MET B 1 187 ? 10.742 16.688 14.148 1 40.06 187 MET B CA 1
ATOM 2961 C C . MET B 1 187 ? 11.141 17.812 15.086 1 40.06 187 MET B C 1
ATOM 2963 O O . MET B 1 187 ? 11.172 18.984 14.68 1 40.06 187 MET B O 1
#

Nearest PDB structures (foldseek):
  6do4-assembly2_B  TM=8.472E-01  e=2.464E-09  Homo sapiens
  8ebn-assembly1_B-2  TM=8.739E-01  e=5.199E-09  Homo sapiens
  9bc9-assembly2_B  TM=8.406E-01  e=4.260E-09  Homo sapiens
  8pif-assembly2_B  TM=8.585E-01  e=6.668E-09  Homo sapiens
  8sh2-assembly1_B  TM=8.125E-01  e=3.119E-08  Homo sapiens

Sequence (374 aa):
MMRGAGGMISIEHDGVHHLLMIGGRGSKPAVQLPHYKYIEFPHGDWRTNEHSIYNILSRKWSDPSIIGQCIPPASDFIIEKVNNTRAVLFGGIETDDDAMTTDTNNIYILEISISTVFWQYIKKPEAINQWPVGRFAHAGDIIITGLNCPMLVISGGLNKNNDTLDDCWIFNITQHSWVKVCTVRYMMMRGAGGMISIEHDGVHHLLMIGGRGSKPAVQLPHYKYIEFPHGDWRTNEHSIYNILSRKWSDPSIIGQCIPPASDFIIEKVNNTRAVLFGGIETDDDAMTTDTNNIYILEISISTVFWQYIKKPEAINQWPVGRFAHAGDIIITGLNCPMLVISGGLNKNNDTLDDCWIFNITQHSWVKVCTVRYM

Radius of gyration: 19.22 Å; Cα contacts (8 Å, |Δi|>4): 1080; chains: 2; bounding box: 61×50×51 Å

pLDDT: mean 92.61, std 8.51, range [39.12, 98.88]

Organism: Amphimedon queenslandica (NCBI:txid400682)

Foldseek 3Di:
DDFDQWEWDWADDPNWIKIKIFKHKAADDPDDDPVKDWDADPVRMIIIGAIWMATPVVRDIDGAAEADDGAHGWGQWYWEDPHRFKIKIAWGWGADNVRDIAQDGWMWMWGDDPRYIYIDTQDDDPPDDQGDGRFGPKDWYWDQDPVRWIKIKIAWGAHPVRDIFQWIWIAGPVVGDIDTDDGHPDD/DDFDQWEWDWADDPNWIKIKTFKHKAADDPDDDDVKDWDADPVRMIIIGAIWMATPVVRDIDGAAEADDGAHGFGQWYKEDPHRFKIKIAWGWGADNVRDIAQAGWMWMWGDDPRYIYIDTQDDDPPDDQGDGRFGPKDWYWDQDPVRWIKIKIAWGAHPVRDIFFWIWIAGPVVGDIDTDDGHPDD

Secondary structure (DSSP, 8-state):
---BS-EEEEEEETTEEEEEEEEEEESPPSS--TTS-EEE-TTS-EEEEEEEEEETTTTEEEPPEEEE----SEES-EEEEEETTEEEEE--EEE-TTS-EEE---EEEEEE-SSEEEEEE-PPPTT----PPP-BS-EEEEEE-TTS-EEEEEE--B-TT-PBP-EEEEEETTTTEEEEEEE-S--/---BS-EEEEEEETTEEEEEEEEEEESPPS---TTS-EEE-TTS-EEEEEEEEEETTTTEEEPPEEEE----SEES-EEEEEETTEEEEE--EEE-TTS-EEE---EEEEEE-SSEEEEEEEPPPTT----PPP-BS-EEEEEE-TTS-EEEEEE--B-TT-PBP-EEEEEETTTTEEEEEEE-S--